Protein 2X9O (pdb70)

InterPro domains:
  IPR009249 Ferredoxin-dependent bilin reductase [PF05996] (8-230)
  IPR009249 Ferredoxin-dependent bilin reductase [PTHR34557] (19-231)
  IPR023658 15,16-dihydrobiliverdin:ferredoxin oxidoreductase [MF_00792] (1-235)

B-factor: mean 21.47, std 10.69, range [6.51, 78.2]

CATH classification: 3.40.1500.20

Organism: Synechococcus sp. (strain WH8020) (NCBI:txid32052)

Radius of gyration: 16.96 Å; Cα contacts (8 Å, |Δi|>4): 401; chains: 1; bounding box: 40×37×49 Å

Solvent-accessible surface area: 11019 Å² total

Structure (mmCIF, N/CA/C/O backbone):
data_2X9O
#
_entry.id   2X9O
#
_cell.length_a   42.420
_cell.length_b   39.350
_cell.length_c   71.270
_cell.angle_alpha   90.00
_cell.angle_beta   105.64
_cell.angle_gamma   90.00
#
_symmetry.space_group_name_H-M   'P 1 21 1'
#
loop_
_entity.id
_entity.type
_entity.pdbx_description
1 polymer '15,16-DIHYDROBILIVERDIN-FERREDOXIN OXIDOREDUCTASE'
2 non-polymer 'BILIVERDINE IX ALPHA'
3 water water
#
loop_
_atom_site.group_PDB
_atom_site.id
_atom_site.type_symbol
_atom_site.label_atom_id
_atom_site.label_alt_id
_atom_site.label_comp_id
_atom_site.label_asym_id
_atom_site.label_entity_id
_atom_site.label_seq_id
_atom_site.pdbx_PDB_ins_code
_atom_site.Cartn_x
_atom_site.Cartn_y
_atom_site.Cartn_z
_atom_site.occupancy
_atom_site.B_iso_or_equiv
_atom_site.auth_seq_id
_atom_site.auth_comp_id
_atom_site.auth_asym_id
_atom_site.auth_atom_id
_atom_site.pdbx_PDB_model_num
ATOM 1 N N . GLU A 1 7 ? 15.202 13.690 35.351 1.00 23.83 -1 GLU A N 1
ATOM 2 C CA . GLU A 1 7 ? 14.024 12.868 35.075 1.00 23.98 -1 GLU A CA 1
ATOM 3 C C . GLU A 1 7 ? 14.183 11.462 35.631 1.00 22.38 -1 GLU A C 1
ATOM 4 O O . GLU A 1 7 ? 13.314 10.953 36.339 1.00 20.44 -1 GLU A 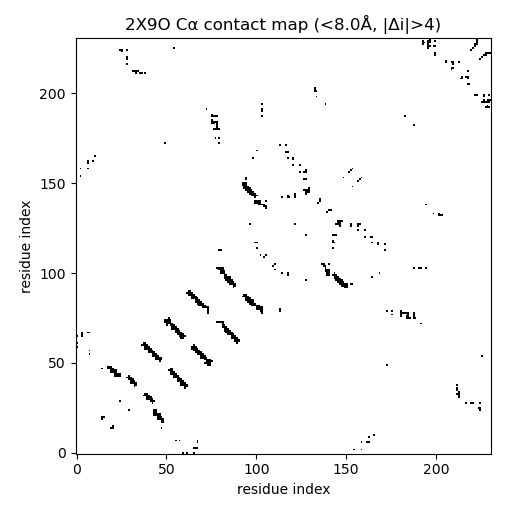O 1
ATOM 10 N N . PHE A 1 8 ? 15.294 10.826 35.288 1.00 20.73 0 PHE A N 1
ATOM 11 C CA . PHE A 1 8 ? 15.565 9.489 35.780 1.00 20.09 0 PHE A CA 1
ATOM 12 C C . PHE A 1 8 ? 16.009 9.559 37.225 1.00 20.63 0 PHE A C 1
ATOM 13 O O . PHE A 1 8 ? 15.667 8.696 38.030 1.00 23.26 0 PHE A O 1
ATOM 21 N N . ILE A 1 9 ? 16.769 10.600 37.542 1.00 19.95 1 ILE A N 1
ATOM 22 C CA . ILE A 1 9 ? 17.194 10.836 38.911 1.00 25.50 1 ILE A CA 1
ATOM 23 C C . ILE A 1 9 ? 15.976 11.009 39.820 1.00 24.63 1 ILE A C 1
ATOM 24 O O . ILE A 1 9 ? 15.876 10.370 40.873 1.00 20.58 1 ILE A O 1
ATOM 29 N N . PHE A 1 10 ? 15.041 11.853 39.391 1.00 30.79 2 PHE A N 1
ATOM 30 C CA . PHE A 1 10 ? 13.833 12.094 40.173 1.00 22.02 2 PHE A CA 1
ATOM 31 C C . PHE A 1 10 ? 12.973 10.842 40.314 1.00 27.31 2 PHE A C 1
ATOM 32 O O . PHE A 1 10 ? 12.400 10.596 41.376 1.00 19.08 2 PHE A O 1
ATOM 40 N N . ASP A 1 11 ? 12.893 10.030 39.260 1.00 17.88 3 ASP A N 1
ATOM 41 C CA . ASP A 1 11 ? 12.206 8.755 39.387 1.00 20.25 3 ASP A CA 1
ATOM 42 C C . ASP A 1 11 ? 12.852 7.871 40.457 1.00 17.55 3 ASP A C 1
ATOM 43 O O . ASP A 1 11 ? 12.164 7.188 41.192 1.00 17.20 3 ASP A O 1
ATOM 48 N N . SER A 1 12 ? 14.179 7.882 40.529 1.00 21.54 4 SER A N 1
ATOM 49 C CA . SER A 1 12 ? 14.872 6.995 41.453 1.00 22.69 4 SER A CA 1
ATOM 50 C C . SER A 1 12 ? 14.590 7.404 42.897 1.00 22.46 4 SER A C 1
ATOM 51 O O . SER A 1 12 ? 14.447 6.552 43.763 1.00 21.33 4 SER A O 1
ATOM 54 N N . PHE A 1 13 ? 14.486 8.707 43.131 1.00 20.28 5 PHE A N 1
ATOM 55 C CA . PHE A 1 13 ? 14.081 9.208 44.446 1.00 19.86 5 PHE A CA 1
ATOM 56 C C . PHE A 1 13 ? 12.681 8.742 44.816 1.00 22.28 5 PHE A C 1
ATOM 57 O O . PHE A 1 13 ? 12.465 8.244 45.908 1.00 16.55 5 PHE A O 1
ATOM 65 N N . LEU A 1 14 ? 11.729 8.908 43.904 1.00 17.85 6 LEU A N 1
ATOM 66 C CA . LEU A 1 14 ? 10.381 8.415 44.149 1.00 16.86 6 LEU A CA 1
ATOM 67 C C . LEU A 1 14 ? 10.382 6.919 44.460 1.00 13.12 6 LEU A C 1
ATOM 68 O O . LEU A 1 14 ? 9.740 6.451 45.393 1.00 15.12 6 LEU A O 1
ATOM 73 N N . ASN A 1 15 ? 11.088 6.129 43.660 1.00 19.35 7 ASN A N 1
ATOM 74 C CA . ASN A 1 15 ? 11.024 4.700 43.911 1.00 20.68 7 ASN A CA 1
ATOM 75 C C . ASN A 1 15 ? 11.746 4.237 45.166 1.00 11.52 7 ASN A C 1
ATOM 76 O O . ASN A 1 15 ? 11.337 3.260 45.797 1.00 17.38 7 ASN A O 1
ATOM 81 N N . GLU A 1 16 ? 12.816 4.922 45.514 1.00 16.73 8 GLU A N 1
ATOM 82 C CA . GLU A 1 16 ? 13.485 4.641 46.775 1.00 17.77 8 GLU A CA 1
ATOM 83 C C . GLU A 1 16 ? 12.549 4.946 47.943 1.00 15.48 8 GLU A C 1
ATOM 84 O O . GLU A 1 16 ? 12.374 4.119 48.832 1.00 15.86 8 GLU A O 1
ATOM 90 N N . LEU A 1 17 ? 11.933 6.122 47.918 1.00 21.64 9 LEU A N 1
ATOM 91 C CA . LEU A 1 17 ? 10.994 6.506 48.973 1.00 13.86 9 LEU A CA 1
ATOM 92 C C . LEU A 1 17 ? 9.833 5.534 49.038 1.00 14.49 9 LEU A C 1
ATOM 93 O O . LEU A 1 17 ? 9.491 5.039 50.089 1.00 14.73 9 LEU A O 1
ATOM 98 N N . HIS A 1 18 ? 9.222 5.234 47.894 1.00 14.35 10 HIS A N 1
ATOM 99 C CA . HIS A 1 18 ? 8.132 4.271 47.900 1.00 16.22 10 HIS A CA 1
ATOM 100 C C . HIS A 1 18 ? 8.548 2.856 48.329 1.00 13.67 10 HIS A C 1
ATOM 101 O O . HIS A 1 18 ? 7.799 2.176 49.030 1.00 17.94 10 HIS A O 1
ATOM 108 N N A SER A 1 19 ? 9.737 2.430 47.907 0.56 17.52 11 SER A N 1
ATOM 109 N N B SER A 1 19 ? 9.739 2.426 47.920 0.44 17.53 11 SER A N 1
ATOM 110 C CA A SER A 1 19 ? 10.258 1.132 48.326 0.56 18.3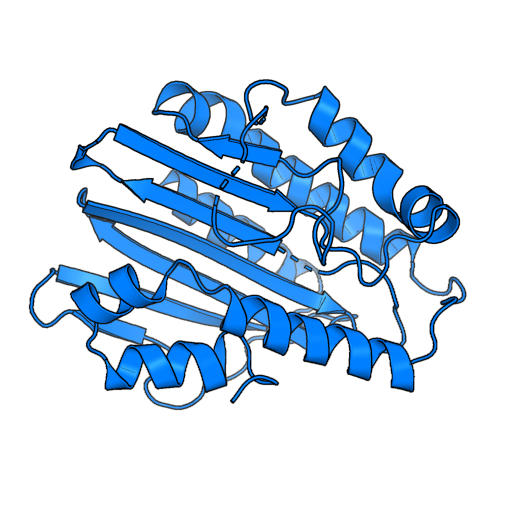9 11 SER A CA 1
ATOM 111 C CA B SER A 1 19 ? 10.229 1.111 48.331 0.44 18.41 11 SER A CA 1
ATOM 112 C C A SER A 1 19 ? 10.507 1.124 49.832 0.56 19.15 11 SER A C 1
ATOM 113 C C B SER A 1 19 ? 10.580 1.088 49.823 0.44 19.08 11 SER A C 1
ATOM 114 O O A SER A 1 19 ? 10.147 0.175 50.526 0.56 19.24 11 SER A O 1
ATOM 115 O O B SER A 1 19 ? 10.353 0.092 50.504 0.44 19.86 11 SER A O 1
ATOM 120 N N . ASP A 1 20 ? 11.104 2.197 50.335 1.00 20.12 12 ASP A N 1
ATOM 121 C CA . ASP A 1 20 ? 11.334 2.324 51.776 1.00 15.33 12 ASP A CA 1
ATOM 122 C C . ASP A 1 20 ? 10.027 2.278 52.541 1.00 19.10 12 ASP A C 1
ATOM 123 O O . ASP A 1 20 ? 9.907 1.592 53.559 1.00 18.50 12 ASP A O 1
ATOM 128 N N . ILE A 1 21 ? 9.051 3.052 52.078 1.00 15.78 13 ILE A N 1
ATOM 129 C CA . ILE A 1 21 ? 7.747 3.052 52.719 1.00 15.01 13 ILE A CA 1
ATOM 130 C C . ILE A 1 21 ? 7.156 1.646 52.730 1.00 14.35 13 ILE A C 1
ATOM 131 O O . ILE A 1 21 ? 6.594 1.207 53.721 1.00 16.41 13 ILE A O 1
ATOM 136 N N . THR A 1 22 ? 7.284 0.937 51.615 1.00 17.02 14 THR A N 1
ATOM 137 C CA . THR A 1 22 ? 6.708 -0.399 51.527 1.00 22.53 14 THR A CA 1
ATOM 138 C C . THR A 1 22 ? 7.398 -1.391 52.457 1.00 20.74 14 THR A C 1
ATOM 139 O O . THR A 1 22 ? 6.726 -2.152 53.171 1.00 19.68 14 THR A O 1
ATOM 143 N N . LYS A 1 23 ? 8.731 -1.370 52.445 1.00 21.10 15 LYS A N 1
ATOM 144 C CA . LYS A 1 23 ? 9.533 -2.196 53.351 1.00 21.46 15 LYS A CA 1
ATOM 145 C C . LYS A 1 23 ? 9.097 -1.978 54.797 1.00 23.65 15 LYS A C 1
ATOM 146 O O . LYS A 1 23 ? 9.144 -2.890 55.631 1.00 22.44 15 LYS A O 1
ATOM 152 N N . ARG A 1 24 ? 8.681 -0.752 55.108 1.00 17.92 16 ARG A N 1
ATOM 153 C CA . ARG A 1 24 ? 8.312 -0.414 56.477 1.00 20.60 16 ARG A CA 1
ATOM 154 C C . ARG A 1 24 ? 6.836 -0.654 56.812 1.00 15.76 16 ARG A C 1
ATOM 155 O O . ARG A 1 24 ? 6.380 -0.290 57.890 1.00 21.87 16 ARG A O 1
ATOM 163 N N . GLY A 1 25 ? 6.097 -1.272 55.896 1.00 21.11 17 GLY A N 1
ATOM 164 C CA . GLY A 1 25 ? 4.724 -1.648 56.180 1.00 21.18 17 GLY A CA 1
ATOM 165 C C . GLY A 1 25 ? 3.726 -0.579 55.781 1.00 18.47 17 GLY A C 1
ATOM 166 O O . GLY A 1 25 ? 2.576 -0.587 56.234 1.00 23.34 17 GLY A O 1
ATOM 167 N N . GLY A 1 26 ? 4.174 0.345 54.940 1.00 21.35 18 GLY A N 1
ATOM 168 C CA . GLY A 1 26 ? 3.303 1.386 54.422 1.00 19.07 18 GLY A CA 1
ATOM 169 C C . GLY A 1 26 ? 2.344 0.859 53.368 1.00 20.68 18 GLY A C 1
ATOM 170 O O . GLY A 1 26 ? 2.650 -0.098 52.651 1.00 22.73 18 GLY A O 1
ATOM 171 N N . SER A 1 27 ? 1.175 1.485 53.273 1.00 16.52 19 SER A N 1
ATOM 172 C CA . SER A 1 27 ? 0.182 1.097 52.274 1.00 17.23 19 SER A CA 1
ATOM 173 C C . SER A 1 27 ? -0.435 2.338 51.632 1.00 18.92 19 SER A C 1
ATOM 174 O O . SER A 1 27 ? -0.527 3.390 52.264 1.00 15.73 19 SER A O 1
ATOM 177 N N . PRO A 1 28 ? -0.853 2.224 50.371 1.00 17.91 20 PRO A N 1
ATOM 178 C CA . PRO A 1 28 ? -1.446 3.365 49.662 1.00 15.73 20 PRO A CA 1
ATOM 179 C C . PRO A 1 28 ? -2.789 3.826 50.219 1.00 20.24 20 PRO A C 1
ATOM 180 O O . PRO A 1 28 ? -3.582 3.029 50.739 1.00 22.33 20 PRO A O 1
ATOM 184 N N . LEU A 1 29 ? -3.040 5.128 50.106 1.00 17.20 21 LEU A N 1
ATOM 185 C CA . LEU A 1 29 ? -4.330 5.709 50.466 1.00 15.56 21 LEU A CA 1
ATOM 186 C C . LEU A 1 29 ? -4.880 6.501 49.294 1.00 17.45 21 LEU A C 1
ATOM 187 O O . LEU A 1 29 ? -4.117 7.118 48.558 1.00 18.92 21 LEU A O 1
ATOM 192 N N . PRO A 1 30 ? -6.212 6.522 49.145 1.00 21.36 22 PRO A N 1
ATOM 193 C CA . PRO A 1 30 ? -6.832 7.265 48.048 1.00 20.96 22 PRO A CA 1
ATOM 194 C C . PRO A 1 30 ? -6.719 8.782 48.221 1.00 18.12 22 PRO A C 1
ATOM 195 O O . PRO A 1 30 ? -6.767 9.301 49.335 1.00 25.34 22 PRO A O 1
ATOM 199 N N . LEU A 1 31 ? -6.578 9.482 47.101 1.00 21.95 23 LEU A N 1
ATOM 200 C CA . LEU A 1 31 ? -6.578 10.940 47.108 1.00 23.41 23 LEU A CA 1
ATOM 201 C C . LEU A 1 31 ? -7.970 11.462 46.779 1.00 24.66 23 LEU A C 1
ATOM 202 O O . LEU A 1 31 ? -8.779 10.737 46.210 1.00 30.41 23 LEU A O 1
ATOM 207 N N . PRO A 1 32 ? -8.250 12.727 47.126 1.00 18.40 24 PRO A N 1
ATOM 208 C CA . PRO A 1 32 ? -9.515 13.310 46.664 1.00 31.82 24 PRO A CA 1
ATOM 209 C C . PRO A 1 32 ? -9.614 13.178 45.149 1.00 30.46 24 PRO A C 1
ATOM 210 O O . PRO A 1 32 ? -8.606 13.358 44.461 1.00 24.36 24 PRO A O 1
ATOM 214 N N . GLU A 1 33 ? -10.799 12.870 44.627 1.00 28.90 25 GLU A N 1
ATOM 215 C CA . GLU A 1 33 ? -10.930 12.636 43.192 1.00 33.19 25 GLU A CA 1
ATOM 216 C C . GLU A 1 33 ? -10.508 13.864 42.378 1.00 22.41 25 GLU A C 1
ATOM 217 O O . GLU A 1 33 ? -10.877 14.996 42.701 1.00 34.32 25 GLU A O 1
ATOM 223 N N . GLY A 1 34 ? -9.717 13.630 41.339 1.00 25.85 26 GLY A N 1
ATOM 224 C CA . GLY A 1 34 ? -9.232 14.704 40.494 1.00 27.17 26 GLY A CA 1
ATOM 225 C C . GLY A 1 34 ? -7.861 15.239 40.868 1.00 23.80 26 GLY A C 1
ATOM 226 O O . GLY A 1 34 ? -7.218 15.900 40.060 1.00 25.43 26 GLY A O 1
ATOM 227 N N . LEU A 1 35 ? -7.408 14.940 42.083 1.00 20.99 27 LEU A N 1
ATOM 228 C CA . LEU A 1 35 ? -6.129 15.454 42.570 1.00 17.32 27 LEU A CA 1
ATOM 229 C C . LEU A 1 35 ? -4.960 14.477 42.426 1.00 19.51 27 LEU A C 1
ATOM 230 O O . LEU A 1 35 ? -3.796 14.866 42.571 1.00 18.24 27 LEU A O 1
ATOM 235 N N A GLU A 1 36 ? -5.276 13.218 42.147 0.47 16.99 28 GLU A N 1
ATOM 236 N N B GLU A 1 36 ? -5.260 13.215 42.137 0.53 16.98 28 GLU A N 1
ATOM 237 C CA A GLU A 1 36 ? -4.267 12.172 42.022 0.47 16.55 28 GLU A CA 1
ATOM 238 C CA B GLU A 1 36 ? -4.214 12.198 42.044 0.53 16.53 28 GLU A CA 1
ATOM 239 C C A GLU A 1 36 ? -3.387 12.398 40.805 0.47 18.10 28 GLU A C 1
ATOM 240 C C B GLU A 1 36 ? -3.379 12.359 4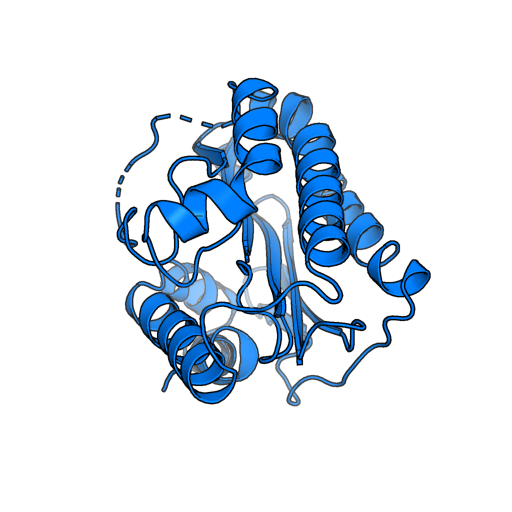0.783 0.53 18.12 28 GLU A C 1
ATOM 241 O O A GLU A 1 36 ? -2.190 12.131 40.831 0.47 17.79 28 GLU A O 1
ATOM 242 O O B GLU A 1 36 ? -2.205 12.001 40.756 0.53 17.87 28 GLU A O 1
ATOM 253 N N . GLU A 1 37 ? -3.995 12.890 39.731 1.00 18.57 29 GLU A N 1
ATOM 254 C CA . GLU A 1 37 ? -3.279 13.130 38.490 1.00 18.17 29 GLU A CA 1
ATOM 255 C C . GLU A 1 37 ? -3.967 14.259 37.754 1.00 22.37 29 GLU A C 1
ATOM 256 O O . GLU A 1 37 ? -5.196 14.316 37.706 1.00 24.24 29 GLU A O 1
ATOM 262 N N . CYS A 1 38 ? -3.175 15.182 37.226 1.00 19.51 30 CYS A N 1
ATOM 263 C CA . CYS A 1 38 ? -3.700 16.219 36.350 1.00 21.71 30 CYS A CA 1
ATOM 264 C C . CYS A 1 38 ? -2.776 16.365 35.142 1.00 21.25 30 CYS A C 1
ATOM 265 O O . CYS A 1 38 ? -1.552 16.346 35.269 1.00 17.82 30 CYS A O 1
ATOM 268 N N . ARG A 1 39 ? -3.369 16.476 33.959 1.00 28.89 31 ARG A N 1
ATOM 269 C CA . ARG A 1 39 ? -2.590 16.613 32.734 1.00 26.94 31 ARG A CA 1
ATOM 270 C C . ARG A 1 39 ? -2.875 17.962 32.104 1.00 28.94 31 ARG A C 1
ATOM 271 O O . ARG A 1 39 ? -4.033 18.343 31.946 1.00 34.58 31 ARG A O 1
ATOM 279 N N . SER A 1 40 ? -1.813 18.685 31.770 1.00 29.64 32 SER A N 1
ATOM 280 C CA . SER A 1 40 ? -1.936 20.033 31.233 1.00 29.61 32 SER A CA 1
ATOM 281 C C . SER A 1 40 ? -2.479 20.008 29.816 1.00 40.67 32 SER A C 1
ATOM 282 O O . SER A 1 40 ? -1.929 19.339 28.943 1.00 49.94 32 SER A O 1
ATOM 285 N N . SER A 1 41 ? -3.557 20.753 29.599 1.00 52.23 33 SER A N 1
ATOM 286 C CA . SER A 1 41 ? -4.194 20.834 28.292 1.00 61.25 33 SER A CA 1
ATOM 287 C C . SER A 1 41 ? -3.320 21.608 27.312 1.00 64.47 33 SER A C 1
ATOM 288 O O . SER A 1 41 ? -3.662 21.745 26.138 1.00 71.72 33 SER A O 1
ATOM 291 N N . LYS A 1 42 ? -2.188 22.106 27.799 1.00 58.54 34 LYS A N 1
ATOM 292 C CA . LYS A 1 42 ? -1.344 22.993 27.009 1.00 57.47 34 LYS A CA 1
ATOM 293 C C . LYS A 1 42 ? 0.129 22.596 27.054 1.00 62.30 34 LYS A C 1
ATOM 294 O O . LYS A 1 42 ? 0.814 22.595 26.032 1.00 67.22 34 LYS A O 1
ATOM 300 N N . SER A 1 43 ? 0.606 22.249 28.244 1.00 61.36 35 SER A N 1
ATOM 301 C CA . SER A 1 43 ? 2.037 22.116 28.494 1.00 54.70 35 SER A CA 1
ATOM 302 C C . SER A 1 43 ? 2.627 20.745 28.171 1.00 53.97 35 SER A C 1
ATOM 303 O O . SER A 1 43 ? 3.847 20.600 28.101 1.00 67.20 35 SER A O 1
ATOM 306 N N . SER A 1 44 ? 1.776 19.743 27.975 1.00 48.46 36 SER A N 1
ATOM 307 C CA . SER A 1 44 ? 2.256 18.366 27.927 1.00 51.14 36 SER A CA 1
ATOM 308 C C . SER A 1 44 ? 2.933 18.077 29.264 1.00 54.81 36 SER A C 1
ATOM 309 O O . SER A 1 44 ? 3.994 17.453 29.332 1.00 54.94 36 SER A O 1
ATOM 312 N N . SER A 1 45 ? 2.301 18.562 30.326 1.00 34.83 37 SER A N 1
ATOM 313 C CA . SER A 1 45 ? 2.810 18.435 31.684 1.00 30.09 37 SER A CA 1
ATOM 314 C C . SER A 1 45 ? 1.902 17.484 32.460 1.00 27.32 37 SER A C 1
ATOM 315 O O . SER A 1 45 ? 0.681 17.517 32.310 1.00 26.88 37 SER A O 1
ATOM 318 N N . VAL A 1 46 ? 2.489 16.618 33.276 1.00 21.98 38 VAL A N 1
ATOM 319 C CA . VAL A 1 46 ? 1.684 15.676 34.031 1.00 16.76 38 VAL A CA 1
ATOM 320 C C . VAL A 1 46 ? 2.122 15.691 35.472 1.00 16.97 38 VAL A C 1
ATOM 321 O O . VAL A 1 46 ? 3.305 15.514 35.750 1.00 19.60 38 VAL A O 1
ATOM 325 N N . ILE A 1 47 ? 1.165 15.882 36.372 1.00 15.81 39 ILE A N 1
ATOM 326 C CA . ILE A 1 47 ? 1.471 15.854 37.795 1.00 16.46 39 ILE A CA 1
ATOM 327 C C . ILE A 1 47 ? 0.747 14.685 38.447 1.00 16.87 39 ILE A C 1
ATOM 328 O O . ILE A 1 47 ? -0.453 14.494 38.259 1.00 18.96 39 ILE A O 1
ATOM 333 N N . GLN A 1 48 ? 1.494 13.885 39.201 1.00 13.50 40 GLN A N 1
ATOM 334 C CA . GLN A 1 48 ? 0.946 12.715 39.853 1.00 12.08 40 GLN A CA 1
ATOM 335 C C . GLN A 1 48 ? 1.237 12.810 41.331 1.00 13.37 40 GLN A C 1
ATOM 336 O O . GLN A 1 48 ? 2.308 13.262 41.718 1.00 12.84 40 GLN A O 1
ATOM 342 N N . SER A 1 49 ? 0.286 12.392 42.148 1.00 12.26 41 SER A N 1
ATOM 343 C CA . SER A 1 49 ? 0.479 12.424 43.588 1.00 11.11 41 SER A CA 1
ATOM 344 C C . SER A 1 49 ? 0.036 11.145 44.270 1.00 11.73 41 SER A C 1
ATOM 345 O O . SER A 1 49 ? -0.795 10.389 43.759 1.00 12.48 41 SER A O 1
ATOM 348 N N . TRP A 1 50 ? 0.591 10.935 45.458 1.00 10.75 42 TRP A N 1
ATOM 349 C CA . TRP A 1 50 ? 0.341 9.744 46.259 1.00 11.05 42 TRP A CA 1
ATOM 350 C C . TRP A 1 50 ? 0.123 10.123 47.723 1.00 10.92 42 TRP A C 1
ATOM 351 O O . TRP A 1 50 ? 0.706 11.097 48.223 1.00 10.59 42 TRP A O 1
ATOM 362 N N . LEU A 1 51 ? -0.688 9.329 48.414 1.00 10.85 43 LEU A N 1
ATOM 363 C CA . LEU A 1 51 ? -0.757 9.357 49.872 1.00 11.64 43 LEU A CA 1
ATOM 364 C C . LEU A 1 51 ? -0.441 7.971 50.429 1.00 12.00 43 LEU A C 1
ATOM 365 O O . LEU A 1 51 ? -0.847 6.948 49.865 1.00 13.27 43 LEU A O 1
ATOM 370 N N . TRP A 1 52 ? 0.260 7.940 51.550 1.00 11.79 44 TRP A N 1
ATOM 371 C CA . TRP A 1 52 ? 0.629 6.674 52.178 1.00 12.50 44 TRP A CA 1
ATOM 372 C C . TRP A 1 52 ? 0.231 6.637 53.637 1.00 12.01 44 TRP A C 1
ATOM 373 O O . TRP A 1 52 ? 0.318 7.645 54.341 1.00 11.69 44 TRP A O 1
ATOM 384 N N . ASP A 1 53 ? -0.201 5.462 54.089 1.00 12.50 45 ASP A N 1
ATOM 385 C CA . ASP A 1 53 ? -0.291 5.162 55.508 1.00 14.41 45 ASP A CA 1
ATOM 386 C C . ASP A 1 53 ? 1.004 4.480 55.934 1.00 15.20 45 ASP A C 1
ATOM 387 O O . ASP A 1 53 ? 1.203 3.294 55.687 1.00 15.95 45 ASP A O 1
ATOM 392 N N . VAL A 1 54 ? 1.900 5.258 56.534 1.00 12.71 46 VAL A N 1
ATOM 393 C CA . VAL A 1 54 ? 3.217 4.793 56.950 1.00 13.25 46 VAL A CA 1
ATOM 394 C C . VAL A 1 54 ? 3.195 4.637 58.466 1.00 13.47 46 VAL A C 1
ATOM 395 O O . VAL A 1 54 ? 2.767 5.548 59.157 1.00 13.40 46 VAL A O 1
ATOM 399 N N . PRO A 1 55 ? 3.652 3.489 59.000 1.00 13.37 47 PRO A N 1
ATOM 400 C CA . PRO A 1 55 ? 3.562 3.379 60.459 1.00 14.20 47 PRO A CA 1
ATOM 401 C C . PRO A 1 55 ? 4.351 4.487 61.152 1.00 10.49 47 PRO A C 1
ATOM 402 O O . PRO A 1 55 ? 5.495 4.758 60.790 1.00 13.71 47 PRO A O 1
ATOM 406 N N . GLY A 1 56 ? 3.703 5.158 62.108 1.00 10.62 48 GLY A N 1
ATOM 4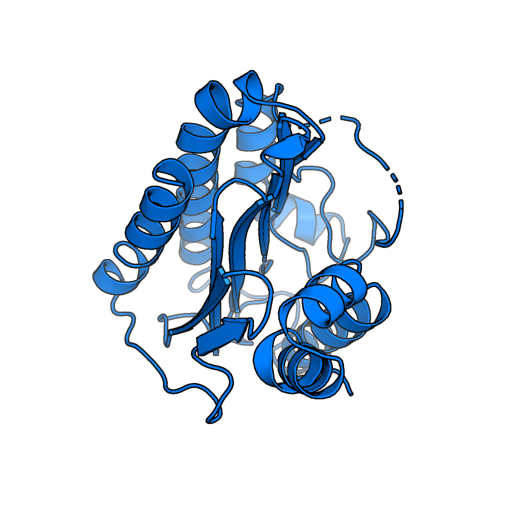07 C CA . GLY A 1 56 ? 4.329 6.232 62.865 1.00 12.00 48 GLY A CA 1
ATOM 408 C C . GLY A 1 56 ? 4.027 7.611 62.314 1.00 12.24 48 GLY A C 1
ATOM 409 O O . GLY A 1 56 ? 4.384 8.625 62.921 1.00 10.24 48 GLY A O 1
ATOM 410 N N . PHE A 1 57 ? 3.346 7.637 61.176 1.00 10.61 49 PHE A N 1
ATOM 411 C CA . PHE A 1 57 ? 3.027 8.886 60.489 1.00 9.91 49 PHE A CA 1
ATOM 412 C C . PHE A 1 57 ? 1.532 9.004 60.229 1.00 9.39 49 PHE A C 1
ATOM 413 O O . PHE A 1 57 ? 0.903 8.061 59.752 1.00 13.44 49 PHE A O 1
ATOM 421 N N . ARG A 1 58 ? 0.944 10.164 60.523 1.00 9.97 50 ARG A N 1
ATOM 422 C CA . ARG A 1 58 ? -0.487 10.307 60.269 1.00 9.68 50 ARG A CA 1
ATOM 423 C C . ARG A 1 58 ? -0.807 10.728 58.836 1.00 10.50 50 ARG A C 1
ATOM 424 O O . ARG A 1 58 ? -1.945 10.594 58.390 1.00 15.79 50 ARG A O 1
ATOM 432 N N . ARG A 1 59 ? 0.205 11.212 58.117 1.00 11.51 51 ARG A N 1
ATOM 433 C CA . ARG A 1 59 ? 0.024 11.613 56.726 1.00 11.41 51 ARG A CA 1
ATOM 434 C C . ARG A 1 59 ? 1.373 11.623 56.031 1.00 9.48 51 ARG A C 1
ATOM 435 O O . ARG A 1 59 ? 2.358 12.008 56.635 1.00 9.52 51 ARG A O 1
ATOM 443 N N . TRP A 1 60 ? 1.423 11.165 54.779 1.00 9.13 52 TRP A N 1
ATOM 444 C CA . TRP A 1 60 ? 2.667 11.206 54.025 1.00 9.95 52 TRP A CA 1
ATOM 445 C C . TRP A 1 60 ? 2.311 11.361 52.563 1.00 11.84 52 TRP A C 1
ATOM 446 O O . TRP A 1 60 ? 1.672 10.486 51.975 1.00 11.58 52 TRP A O 1
ATOM 457 N N . ARG A 1 61 ? 2.681 12.501 51.991 1.00 8.96 53 ARG A N 1
ATOM 458 C CA . ARG A 1 61 ? 2.327 12.776 50.601 1.00 9.62 53 ARG A CA 1
ATOM 459 C C . ARG A 1 61 ? 3.570 12.849 49.723 1.00 9.89 53 ARG A C 1
ATOM 460 O O . ARG A 1 61 ? 4.650 13.223 50.183 1.00 9.49 53 ARG A O 1
ATOM 468 N N . VAL A 1 62 ? 3.381 12.502 48.452 1.00 8.61 54 VAL A N 1
ATOM 469 C CA . VAL A 1 62 ? 4.445 12.498 47.460 1.00 8.33 54 VAL A CA 1
ATOM 470 C C . VAL A 1 62 ? 3.858 13.042 46.162 1.00 10.29 54 VAL A C 1
ATOM 471 O O . VAL A 1 62 ? 2.716 12.741 45.814 1.00 11.05 54 VAL A O 1
ATOM 475 N N . THR A 1 63 ? 4.640 13.845 45.458 1.00 8.35 55 THR A N 1
ATOM 476 C CA . THR A 1 63 ? 4.203 14.427 44.195 1.00 9.27 55 THR A CA 1
ATOM 477 C C . THR A 1 63 ? 5.345 14.407 43.195 1.00 12.09 55 THR A C 1
ATOM 478 O O . THR A 1 63 ? 6.497 14.681 43.531 1.00 12.59 55 THR A O 1
ATOM 482 N N . ARG A 1 64 ? 5.013 14.052 41.960 1.00 12.09 56 ARG A N 1
ATOM 483 C CA . ARG A 1 64 ? 5.997 13.961 40.885 1.00 15.82 56 ARG A CA 1
ATOM 484 C C . ARG A 1 64 ? 5.401 14.688 39.694 1.00 13.92 56 ARG A C 1
ATOM 485 O O . ARG A 1 64 ? 4.321 14.327 39.215 1.00 14.13 56 ARG A O 1
ATOM 493 N N . LEU A 1 65 ? 6.080 15.729 39.235 1.00 15.01 57 LEU A N 1
ATOM 494 C CA . LEU A 1 65 ? 5.630 16.456 38.054 1.00 15.33 57 LEU A CA 1
ATOM 495 C C . LEU A 1 65 ? 6.617 16.225 36.914 1.00 16.03 57 LEU A C 1
ATOM 496 O O . LEU A 1 65 ? 7.825 16.417 37.063 1.00 14.97 57 LEU A O 1
ATOM 501 N N . ASP A 1 66 ? 6.077 15.766 35.787 1.00 20.22 58 ASP A N 1
ATOM 502 C CA . ASP A 1 66 ? 6.854 15.475 34.590 1.00 18.60 58 ASP A CA 1
ATOM 503 C C . ASP A 1 66 ? 6.374 16.418 33.492 1.00 23.13 58 ASP A C 1
ATOM 504 O O . ASP A 1 66 ? 5.285 16.233 32.948 1.00 18.97 58 ASP A O 1
ATOM 509 N N . ALA A 1 67 ? 7.172 17.435 33.187 1.00 19.72 59 ALA A N 1
ATOM 510 C CA . ALA A 1 67 ? 6.836 18.377 32.121 1.00 25.46 59 ALA A CA 1
ATOM 511 C C . ALA A 1 67 ? 8.006 18.474 31.166 1.00 24.31 59 ALA A C 1
ATOM 512 O O . ALA A 1 67 ? 8.361 19.563 30.702 1.00 37.23 59 ALA A O 1
ATOM 514 N N . GLY A 1 68 ? 8.614 17.328 30.889 1.00 26.63 60 GLY A N 1
ATOM 515 C CA . GLY A 1 68 ? 9.750 17.261 29.992 1.00 26.77 60 GLY A CA 1
ATOM 516 C C . GLY A 1 68 ? 10.933 18.129 30.379 1.00 29.98 60 GLY A C 1
ATOM 517 O O . GLY A 1 68 ? 11.337 18.178 31.537 1.00 23.42 60 GLY A O 1
ATOM 518 N N . ASP A 1 69 ? 11.505 18.807 29.387 1.00 26.23 61 ASP A N 1
ATOM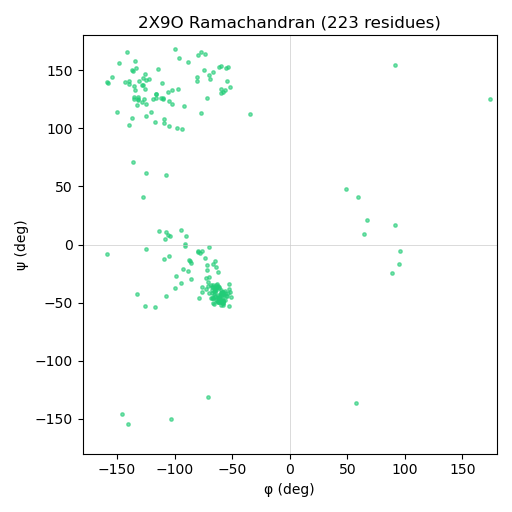 519 C CA . ASP A 1 69 ? 12.673 19.653 29.587 1.00 28.47 61 ASP A CA 1
ATOM 520 C C . ASP A 1 69 ? 12.292 20.997 30.171 1.00 20.44 61 ASP A C 1
ATOM 521 O O . ASP A 1 69 ? 13.161 21.818 30.468 1.00 34.82 61 ASP A O 1
ATOM 526 N N . SER A 1 70 ? 10.996 21.243 30.298 1.00 19.53 62 SER A N 1
ATOM 527 C CA . SER A 1 70 ? 10.519 22.479 30.911 1.00 25.75 62 SER A CA 1
ATOM 528 C C . SER A 1 70 ? 10.626 22.383 32.425 1.00 29.58 62 SER A C 1
ATOM 529 O O . SER A 1 70 ? 11.093 23.309 33.089 1.00 23.27 62 SER A O 1
ATOM 532 N N . LEU A 1 71 ? 10.183 21.258 32.968 1.00 22.13 63 LEU A N 1
ATOM 533 C CA . LEU A 1 71 ? 10.170 21.085 34.412 1.00 23.51 63 LEU A CA 1
ATOM 534 C C . LEU A 1 71 ? 10.152 19.629 34.867 1.00 21.48 63 LEU A C 1
ATOM 535 O O . LEU A 1 71 ? 9.460 18.786 34.300 1.00 19.54 63 LEU A O 1
ATOM 540 N N . GLN A 1 72 ? 10.929 19.337 35.902 1.00 17.89 64 GLN A N 1
ATOM 541 C CA . GLN A 1 72 ? 10.757 18.102 36.661 1.00 16.34 64 GLN A CA 1
ATOM 542 C C . GLN A 1 72 ? 10.647 18.487 38.125 1.00 12.98 64 GLN A C 1
ATOM 543 O O . GLN A 1 72 ? 11.362 19.360 38.591 1.00 14.26 64 GLN A O 1
ATOM 549 N N . VAL A 1 73 ? 9.711 17.852 38.823 1.00 14.11 65 VAL A N 1
ATOM 550 C CA . VAL A 1 73 ? 9.515 18.092 40.252 1.00 15.21 65 VAL A CA 1
ATOM 551 C C . VAL A 1 73 ? 9.438 16.781 41.003 1.00 12.37 65 VAL A C 1
ATOM 552 O O . VAL A 1 73 ? 8.848 15.802 40.535 1.00 14.65 65 VAL A O 1
ATOM 556 N N . PHE A 1 74 ? 10.052 16.758 42.182 1.00 13.35 66 PHE A N 1
ATOM 557 C CA . PHE A 1 74 ? 9.796 15.698 43.133 1.00 13.95 66 PHE A CA 1
ATOM 558 C C . PHE A 1 74 ? 9.617 16.374 44.480 1.00 11.96 66 PHE A C 1
ATOM 559 O O . PHE A 1 74 ? 10.447 17.172 44.904 1.00 13.89 66 PHE A O 1
ATOM 567 N N . ASN A 1 75 ? 8.510 16.070 45.143 1.00 12.13 67 ASN A N 1
ATOM 568 C CA . ASN A 1 75 ? 8.175 16.762 46.378 1.00 14.00 67 ASN A CA 1
ATOM 569 C C . ASN A 1 75 ? 7.540 15.780 47.339 1.00 11.47 67 ASN A C 1
ATOM 570 O O . ASN A 1 75 ? 6.771 14.917 46.929 1.00 11.95 67 ASN A O 1
ATOM 575 N N . SER A 1 76 ? 7.883 15.879 48.625 1.00 10.75 68 SER A N 1
ATOM 576 C CA . SER A 1 76 ? 7.263 15.004 49.613 1.00 9.65 68 SER A CA 1
ATOM 577 C C . SER A 1 76 ? 7.276 15.652 50.980 1.00 10.85 68 SER A C 1
ATOM 578 O O . SER A 1 76 ? 8.222 16.367 51.323 1.00 11.45 68 SER A O 1
ATOM 581 N N . VAL A 1 77 ? 6.208 15.411 51.740 1.00 9.86 69 VAL A N 1
ATOM 582 C CA . VAL A 1 77 ? 6.146 15.844 53.134 1.00 10.11 69 VAL A CA 1
ATOM 583 C C . VAL A 1 77 ? 5.617 14.702 53.987 1.00 8.84 69 VAL A C 1
ATOM 584 O O . VAL A 1 77 ? 4.617 14.078 53.649 1.00 9.47 69 VAL A O 1
ATOM 588 N N . ALA A 1 78 ? 6.300 14.457 55.098 1.00 9.31 70 ALA A N 1
ATOM 589 C CA . ALA A 1 78 ? 5.903 13.446 56.095 1.00 8.74 70 ALA A CA 1
ATOM 590 C C . ALA A 1 78 ? 5.441 14.138 57.364 1.00 8.11 70 ALA A C 1
ATOM 591 O O . ALA A 1 78 ? 6.168 14.957 57.927 1.00 9.68 70 ALA A O 1
ATOM 593 N N . TYR A 1 79 ? 4.231 13.788 57.803 1.00 6.51 71 TYR A N 1
ATOM 594 C CA . TYR A 1 79 ? 3.646 14.293 59.055 1.00 7.24 71 TYR A CA 1
ATOM 595 C C . TYR A 1 79 ? 3.605 13.175 60.088 1.00 8.57 71 TYR A C 1
ATOM 596 O O . TYR A 1 79 ? 2.780 12.261 59.967 1.00 10.18 71 TYR A O 1
ATOM 605 N N . PRO A 1 80 ? 4.472 13.255 61.111 1.00 7.35 72 PRO A N 1
ATOM 606 C CA . PRO A 1 80 ? 4.452 12.218 62.158 1.00 8.84 72 PRO A CA 1
ATOM 607 C C . PRO A 1 80 ? 3.123 12.160 62.892 1.00 10.69 72 PRO A C 1
ATOM 608 O O . PRO A 1 80 ? 2.381 13.143 62.993 1.00 9.82 72 PRO A O 1
ATOM 612 N N . ASP A 1 81 ? 2.803 10.983 63.416 1.00 8.32 73 ASP A N 1
ATOM 613 C CA . ASP A 1 81 ? 1.643 10.863 64.284 1.00 8.15 73 ASP A CA 1
ATOM 614 C C . ASP A 1 81 ? 1.805 11.868 65.428 1.00 9.08 73 ASP A C 1
ATOM 615 O O . ASP A 1 81 ? 2.925 12.202 65.821 1.00 10.16 73 ASP A O 1
ATOM 620 N N . TYR A 1 82 ? 0.678 12.323 65.968 1.00 8.88 74 TYR A N 1
ATOM 621 C CA . TYR A 1 82 ? 0.709 13.426 66.934 1.00 9.13 74 TYR A CA 1
ATOM 622 C C . TYR A 1 82 ? 1.450 13.093 68.221 1.00 10.17 74 TYR A C 1
ATOM 623 O O . TYR A 1 82 ? 1.838 13.993 68.965 1.00 9.60 74 TYR A O 1
ATOM 632 N N . ASN A 1 83 ? 1.632 11.801 68.509 1.00 11.29 75 ASN A N 1
ATOM 633 C CA . ASN A 1 83 ? 2.388 11.410 69.689 1.00 11.01 75 ASN A CA 1
ATOM 634 C C . ASN A 1 83 ? 3.895 11.556 69.524 1.00 10.28 75 ASN A C 1
ATOM 635 O O . ASN A 1 83 ? 4.650 11.354 70.467 1.00 10.75 75 ASN A O 1
ATOM 640 N N . TYR A 1 84 ? 4.308 11.906 68.306 1.00 9.81 76 TYR A N 1
ATOM 641 C CA . TYR A 1 84 ? 5.693 12.239 68.034 1.00 10.72 76 TYR A CA 1
ATOM 642 C C . TYR A 1 84 ? 5.746 13.725 67.752 1.00 9.05 76 TYR A C 1
ATOM 643 O O . TYR A 1 84 ? 5.028 14.189 66.873 1.00 13.09 76 TYR A O 1
ATOM 652 N N . ASP A 1 85 ? 6.581 14.470 68.481 1.00 9.67 77 ASP A N 1
ATOM 653 C CA . ASP A 1 85 ? 6.731 15.898 68.173 1.00 7.07 77 ASP A CA 1
ATOM 654 C C . ASP A 1 85 ? 7.906 16.191 67.254 1.00 12.93 77 ASP A C 1
ATOM 655 O O . ASP A 1 85 ? 8.258 17.351 67.065 1.00 12.36 77 ASP A O 1
ATOM 660 N N . HIS A 1 86 ? 8.488 15.156 66.648 1.00 10.50 78 HIS A N 1
ATOM 661 C CA . HIS A 1 86 ? 9.712 15.333 65.883 1.00 12.13 78 HIS A CA 1
ATOM 662 C C . HIS A 1 86 ? 9.441 16.034 64.565 1.00 9.81 78 HIS A C 1
ATOM 663 O O . HIS A 1 86 ? 8.306 16.139 64.135 1.00 11.32 78 HIS A O 1
ATOM 670 N N . PRO A 1 87 ? 10.507 16.539 63.930 1.00 8.79 79 PRO A N 1
ATOM 671 C CA . PRO A 1 87 ? 10.269 17.326 62.716 1.00 8.75 79 PRO A CA 1
ATOM 672 C C . PRO A 1 87 ? 9.558 16.565 61.603 1.00 10.71 79 PRO A C 1
ATOM 673 O O . PRO A 1 87 ? 9.630 15.345 61.505 1.00 10.91 79 PRO A O 1
ATOM 677 N N . LEU A 1 88 ? 8.870 17.325 60.767 1.00 9.55 80 LEU A N 1
ATOM 678 C CA . LEU A 1 88 ? 8.359 16.811 59.511 1.00 8.36 80 LEU A CA 1
ATOM 679 C C . LEU A 1 88 ? 9.527 16.591 58.557 1.00 9.34 80 LEU A C 1
ATOM 680 O O . LEU A 1 88 ? 10.595 17.195 58.702 1.00 11.49 80 LEU A O 1
ATOM 693 N N . GLY A 1 90 ? 10.585 17.417 54.817 1.00 9.64 82 GLY A N 1
ATOM 694 C CA . GLY A 1 90 ? 10.182 18.250 53.688 1.00 9.52 82 GLY A CA 1
ATOM 695 C C . GLY A 1 90 ? 11.194 18.140 52.572 1.00 9.51 82 GLY A C 1
ATOM 696 O O . GLY A 1 90 ? 12.388 18.365 52.778 1.00 10.95 82 GLY A O 1
ATOM 697 N N . VAL A 1 91 ? 10.713 17.787 51.384 1.00 10.50 83 VAL A N 1
ATOM 698 C CA . VAL A 1 91 ? 11.570 17.653 50.203 1.00 10.53 83 VAL A CA 1
ATOM 699 C C . VAL A 1 91 ? 10.899 18.407 49.062 1.00 11.55 83 VAL A C 1
ATOM 700 O O . VAL A 1 91 ? 9.751 18.138 48.745 1.00 12.32 83 VAL A O 1
ATOM 704 N N . ASP A 1 92 ? 11.616 19.349 48.446 1.00 11.07 84 ASP A N 1
ATOM 705 C CA . ASP A 1 92 ? 11.076 20.105 47.317 1.00 9.88 84 ASP A CA 1
ATOM 706 C C . ASP A 1 92 ? 12.209 20.249 46.304 1.00 9.81 84 ASP A C 1
ATOM 707 O O . ASP A 1 92 ? 13.130 21.040 46.514 1.00 12.16 84 ASP A O 1
ATOM 712 N N . LEU A 1 93 ? 12.150 19.448 45.245 1.00 10.04 85 LEU A N 1
ATOM 713 C CA . LEU A 1 93 ? 13.206 19.409 44.240 1.00 9.31 85 LEU A CA 1
ATOM 714 C C . LEU A 1 93 ? 12.641 19.823 42.894 1.00 10.99 85 LEU A C 1
ATOM 715 O O . LEU A 1 93 ? 11.665 19.229 42.424 1.00 12.00 85 LEU A O 1
ATOM 720 N N . LEU A 1 94 ? 13.267 20.822 42.281 1.00 10.28 86 LEU A N 1
ATOM 721 C CA . LEU A 1 94 ? 12.827 21.291 40.962 1.00 9.16 86 LEU A CA 1
ATOM 722 C C . LEU A 1 94 ? 13.987 21.340 39.987 1.00 12.32 86 LEU A C 1
ATOM 723 O O . LEU A 1 94 ? 15.068 21.796 40.337 1.00 12.51 86 LEU A O 1
ATOM 728 N N . TRP A 1 95 ? 13.742 20.883 38.762 1.00 12.34 87 TRP A N 1
ATOM 729 C CA . TRP A 1 95 ? 14.721 21.040 37.695 1.00 14.61 87 TRP A CA 1
ATOM 730 C C . TRP A 1 95 ? 14.054 21.749 36.510 1.00 14.47 87 TRP A C 1
ATOM 731 O O . TRP A 1 95 ? 13.048 21.272 35.980 1.00 14.05 87 TRP A O 1
ATOM 742 N N . PHE A 1 96 ? 14.604 22.902 36.135 1.00 19.22 88 PHE A N 1
ATOM 743 C CA . PHE A 1 96 ? 14.103 23.681 34.994 1.00 17.45 88 PHE A CA 1
ATOM 744 C C . PHE A 1 96 ? 15.056 23.503 33.824 1.00 18.81 88 PHE A C 1
ATOM 745 O O . PHE A 1 96 ? 16.126 24.122 33.786 1.00 19.28 88 PHE A O 1
ATOM 753 N N . GLY A 1 97 ? 14.673 22.664 32.866 1.00 20.86 89 GLY A N 1
ATOM 754 C CA . GLY A 1 97 ? 15.579 22.290 31.794 1.00 24.62 89 GLY A CA 1
ATOM 755 C C . GLY A 1 97 ? 16.032 23.443 30.913 1.00 21.97 89 GLY A C 1
ATOM 756 O O . GLY A 1 97 ? 17.173 23.459 30.455 1.00 24.18 89 GLY A O 1
ATOM 757 N N . ALA A 1 98 ? 15.148 24.406 30.669 1.00 20.66 90 ALA A N 1
ATOM 758 C CA . ALA A 1 98 ? 15.475 25.508 29.762 1.00 26.16 90 ALA A CA 1
ATOM 759 C C . ALA A 1 98 ? 16.638 26.326 30.296 1.00 24.75 90 ALA A C 1
ATOM 760 O O . ALA A 1 98 ? 17.442 26.846 29.537 1.00 22.63 90 ALA A O 1
ATOM 762 N N . ARG A 1 99 ? 16.712 26.444 31.616 1.00 24.51 91 ARG A N 1
ATOM 763 C CA . ARG A 1 99 ? 17.719 27.278 32.251 1.00 20.24 91 ARG A CA 1
ATOM 764 C C . ARG A 1 99 ? 18.797 26.441 32.953 1.00 23.38 91 ARG A C 1
ATOM 765 O O . ARG A 1 99 ? 19.698 26.992 33.597 1.00 22.05 91 ARG A O 1
ATOM 773 N N . GLN A 1 100 ? 18.709 25.120 32.798 1.00 19.85 92 GLN A N 1
ATOM 774 C CA . GLN A 1 100 ? 19.626 24.180 33.432 1.00 15.34 92 GLN A CA 1
ATOM 775 C C . GLN A 1 100 ? 19.741 24.543 34.898 1.00 20.82 92 GLN A C 1
ATOM 776 O O . GLN A 1 100 ? 20.843 24.646 35.442 1.00 17.73 92 GLN A O 1
ATOM 782 N N . LYS A 1 101 ? 18.592 24.753 35.528 1.00 18.50 93 LYS A N 1
ATOM 783 C CA . LYS A 1 101 ? 18.561 25.312 36.867 1.00 17.36 93 LYS A CA 1
ATOM 784 C C . LYS A 1 101 ? 17.972 24.312 37.855 1.00 15.02 93 LYS A C 1
ATOM 785 O O . LYS A 1 101 ? 16.882 23.765 37.644 1.00 14.45 93 LYS A O 1
ATOM 791 N N . LEU A 1 102 ? 18.727 24.055 38.912 1.00 16.50 94 LEU A N 1
ATOM 792 C CA . LEU A 1 102 ? 18.237 23.217 40.010 1.00 14.28 94 LEU A CA 1
ATOM 793 C C . LEU A 1 102 ? 17.811 24.081 41.188 1.00 12.38 94 LEU A C 1
ATOM 794 O O . LEU A 1 102 ? 18.520 25.002 41.584 1.00 16.17 94 LEU A O 1
ATOM 799 N N . VAL A 1 103 ? 16.634 23.799 41.739 1.00 12.84 95 VAL A N 1
ATOM 800 C CA . VAL A 1 103 ? 16.279 24.317 43.055 1.00 15.80 95 VAL A CA 1
ATOM 801 C C . VAL A 1 103 ? 16.022 23.101 43.940 1.00 13.69 95 VAL A C 1
ATOM 802 O O . VAL A 1 103 ? 15.113 22.320 43.682 1.00 13.50 95 VAL A O 1
ATOM 806 N N . ALA A 1 104 ? 16.856 22.900 44.952 1.00 16.20 96 ALA A N 1
ATOM 807 C CA . ALA A 1 104 ? 16.734 21.693 45.755 1.00 13.93 96 ALA A CA 1
ATOM 808 C C . ALA A 1 104 ? 16.664 22.093 47.210 1.00 13.18 96 ALA A C 1
ATOM 809 O O . ALA A 1 104 ? 17.547 22.783 47.718 1.00 16.91 96 ALA A O 1
ATOM 811 N N . VAL A 1 105 ? 15.593 21.682 47.877 1.00 9.79 97 VAL A N 1
ATOM 812 C CA . VAL A 1 105 ? 15.453 22.001 49.297 1.00 15.60 97 VAL A CA 1
ATOM 813 C C . VAL A 1 105 ? 15.079 20.738 50.042 1.00 10.63 97 VAL A C 1
ATOM 814 O O . VAL A 1 105 ? 14.103 20.065 49.694 1.00 13.77 97 VAL A O 1
ATOM 818 N N . LEU A 1 106 ? 15.879 20.400 51.047 1.00 12.16 98 LEU A N 1
ATOM 819 C CA . LEU A 1 106 ? 15.628 19.212 51.861 1.00 12.68 98 LEU A CA 1
ATOM 820 C C . LEU A 1 106 ? 15.817 19.637 53.296 1.00 14.00 98 LEU A C 1
ATOM 821 O O . LEU A 1 106 ? 16.848 20.203 53.643 1.00 12.79 98 LEU A O 1
ATOM 826 N N . ASP A 1 107 ? 14.803 19.406 54.123 1.00 9.29 99 ASP A N 1
ATOM 827 C CA . ASP A 1 107 ? 14.896 19.798 55.526 1.00 11.89 99 ASP A CA 1
ATOM 828 C C . ASP A 1 107 ? 14.115 18.857 56.405 1.00 11.32 99 ASP A C 1
ATOM 829 O O . ASP A 1 107 ? 13.204 18.158 55.958 1.00 10.46 99 ASP A O 1
ATOM 834 N N . PHE A 1 108 ? 14.523 18.828 57.670 1.00 9.97 100 PHE A N 1
ATOM 835 C CA . PHE A 1 108 ? 13.691 18.269 58.714 1.00 11.61 100 PHE A CA 1
ATOM 836 C C . PHE A 1 108 ? 13.033 19.500 59.331 1.00 11.89 100 PHE A C 1
ATOM 837 O O . PHE A 1 108 ? 13.647 20.234 60.112 1.00 12.09 100 PHE A O 1
ATOM 845 N N . GLN A 1 109 ? 11.792 19.750 58.939 1.00 8.85 101 GLN A N 1
ATOM 846 C CA . GLN A 1 109 ? 11.129 21.000 59.299 1.00 8.57 101 GLN A CA 1
ATOM 847 C C . GLN A 1 109 ? 10.657 20.953 60.760 1.00 9.66 101 GLN A C 1
ATOM 848 O O . GLN A 1 109 ? 9.791 20.158 61.114 1.00 10.17 101 GLN A O 1
ATOM 854 N N . PRO A 1 110 ? 11.259 21.793 61.620 1.00 11.48 102 PRO A N 1
ATOM 855 C CA . PRO A 1 110 ? 11.015 21.708 63.065 1.00 10.83 102 PRO A CA 1
ATOM 856 C C . PRO A 1 110 ? 9.713 22.384 63.503 1.00 11.19 102 PRO A C 1
ATOM 857 O O . PRO A 1 110 ? 9.347 23.445 63.011 1.00 12.19 102 PRO A O 1
ATOM 861 N N . LEU A 1 111 ? 9.007 21.762 64.448 1.00 11.80 103 LEU A N 1
ATOM 862 C CA . LEU A 1 111 ? 7.769 22.346 64.959 1.00 8.68 103 LEU A CA 1
ATOM 863 C C . LEU A 1 111 ? 8.024 23.591 65.795 1.00 10.89 103 LEU A C 1
ATOM 864 O O . LEU A 1 111 ? 7.152 24.447 65.898 1.00 13.64 103 LEU A O 1
ATOM 869 N N . VAL A 1 112 ? 9.199 23.646 66.414 1.00 12.27 104 VAL A N 1
ATOM 870 C CA . VAL A 1 112 ? 9.636 24.782 67.235 1.00 12.25 104 VAL A CA 1
ATOM 871 C C . VAL A 1 112 ? 11.126 25.051 67.015 1.00 13.69 104 VAL A C 1
ATOM 872 O O . VAL A 1 112 ? 11.851 24.220 66.471 1.00 13.59 104 VAL A O 1
ATOM 876 N N . GLN A 1 113 ? 11.598 26.216 67.458 1.00 14.53 105 GLN A N 1
ATOM 877 C CA . GLN A 1 113 ? 13.007 26.553 67.306 1.00 15.57 105 GLN A CA 1
ATOM 878 C C . GLN A 1 113 ? 13.772 26.460 68.629 1.00 16.89 105 GLN A C 1
ATOM 879 O O . GLN A 1 113 ? 14.934 26.846 68.711 1.00 21.07 105 GLN A O 1
ATOM 885 N N . ASP A 1 114 ? 13.120 25.932 69.660 1.00 15.09 106 ASP A N 1
ATOM 886 C CA . ASP A 1 114 ? 13.762 25.775 70.958 1.00 22.81 106 ASP A CA 1
ATOM 887 C C . ASP A 1 114 ? 15.103 25.035 70.859 1.00 19.34 106 ASP A C 1
ATOM 888 O O . ASP A 1 114 ? 15.225 24.010 70.181 1.00 17.20 106 ASP A O 1
ATOM 893 N N . LYS A 1 115 ? 16.108 25.556 71.552 1.00 20.04 107 LYS A N 1
ATOM 894 C CA . LYS A 1 115 ? 17.429 24.947 71.571 1.00 21.48 107 LYS A CA 1
ATOM 895 C C . LYS A 1 115 ? 17.397 23.451 71.905 1.00 19.77 107 LYS A C 1
ATOM 896 O O . LYS A 1 115 ? 18.075 22.656 71.267 1.00 19.90 107 LYS A O 1
ATOM 902 N N . ASP A 1 116 ? 16.624 23.063 72.915 1.00 22.20 108 ASP A N 1
ATOM 903 C CA . ASP A 1 116 ? 16.616 21.662 73.323 1.00 21.56 108 ASP A CA 1
ATOM 904 C C . ASP A 1 116 ? 16.049 20.761 72.228 1.00 15.96 108 ASP A C 1
ATOM 905 O O . ASP A 1 116 ? 16.499 19.631 72.034 1.00 17.62 108 ASP A O 1
ATOM 910 N N . TYR A 1 117 ? 15.054 21.276 71.525 1.00 16.04 109 TYR A N 1
ATOM 911 C CA . TYR A 1 117 ? 14.411 20.535 70.446 1.00 15.51 109 TYR A CA 1
ATOM 912 C C . TYR A 1 117 ? 15.385 20.364 69.276 1.00 17.55 109 TYR A C 1
ATOM 913 O O . TYR A 1 117 ? 15.529 19.266 68.719 1.00 16.05 109 TYR A O 1
ATOM 922 N N . LEU A 1 118 ? 16.066 21.445 68.906 1.00 16.72 110 LEU A N 1
ATOM 923 C CA . LEU A 1 118 ? 17.074 21.371 67.854 1.00 17.68 110 LEU A CA 1
ATOM 924 C C . LEU A 1 118 ? 18.216 20.420 68.232 1.00 18.27 110 LEU A C 1
ATOM 925 O O . LEU A 1 118 ? 18.643 19.604 67.430 1.00 17.05 110 LEU A O 1
ATOM 930 N N . ASP A 1 119 ? 18.697 20.520 69.469 1.00 20.80 111 ASP A N 1
ATOM 931 C CA . ASP A 1 119 ? 19.717 19.602 69.969 1.00 24.74 111 ASP A CA 1
ATOM 932 C C . ASP A 1 119 ? 19.259 18.148 69.888 1.00 16.28 111 ASP A C 1
ATOM 933 O O . ASP A 1 119 ? 20.036 17.265 69.530 1.00 18.06 111 ASP A O 1
ATOM 938 N N . ARG A 1 120 ? 17.999 17.907 70.226 1.00 15.22 112 ARG A N 1
ATOM 939 C CA . ARG A 1 120 ? 17.468 16.552 70.269 1.00 16.63 112 ARG A CA 1
ATOM 940 C C . ARG A 1 120 ? 17.422 15.888 68.898 1.00 17.36 112 ARG A C 1
ATOM 941 O O . ARG A 1 120 ? 17.736 14.708 68.762 1.00 16.81 112 ARG A O 1
ATOM 949 N N . TYR A 1 121 ? 17.052 16.649 67.874 1.00 13.56 113 TYR A N 1
ATOM 950 C CA . TYR A 1 121 ? 16.648 16.027 66.617 1.00 14.98 113 TYR A CA 1
ATOM 951 C C . TYR A 1 121 ? 17.602 16.191 65.438 1.00 19.42 113 TYR A C 1
ATOM 952 O O . TYR A 1 121 ? 17.462 15.490 64.436 1.00 20.27 113 TYR A O 1
ATOM 961 N N . PHE A 1 122 ? 18.579 17.080 65.551 1.00 16.23 114 PHE A N 1
ATOM 962 C CA . PHE A 1 122 ? 19.287 17.510 64.341 1.00 16.82 114 PHE A CA 1
ATOM 963 C C . PHE A 1 122 ? 20.725 17.027 64.115 1.00 20.14 114 PHE A C 1
ATOM 964 O O . PHE A 1 122 ? 21.400 17.499 63.197 1.00 19.78 114 PHE A O 1
ATOM 972 N N . SER A 1 123 ? 21.182 16.066 64.913 1.00 20.04 115 SER A N 1
ATOM 973 C CA . SER A 1 123 ? 22.547 15.568 64.776 1.00 24.71 115 SER A CA 1
ATOM 974 C C . SER A 1 123 ? 22.797 14.991 63.386 1.00 21.44 115 SER A C 1
ATOM 975 O O . SER A 1 123 ? 23.853 15.218 62.799 1.00 20.18 115 SER A O 1
ATOM 978 N N . GLY A 1 124 ? 21.826 14.246 62.870 1.00 18.71 116 GLY A N 1
ATOM 979 C CA . GLY A 1 124 ? 21.933 13.645 61.551 1.00 20.26 116 GLY A CA 1
ATOM 980 C C . GLY A 1 124 ? 21.959 14.674 60.439 1.00 22.93 116 GLY A C 1
ATOM 981 O O . GLY A 1 124 ? 22.782 14.600 59.513 1.00 19.98 116 GLY A O 1
ATOM 982 N N . LEU A 1 125 ? 21.057 15.648 60.511 1.00 20.22 117 LEU A N 1
ATOM 983 C CA . LEU A 1 125 ? 21.000 16.668 59.473 1.00 19.31 117 LEU A CA 1
ATOM 984 C C . LEU A 1 125 ? 22.245 17.564 59.485 1.00 19.45 117 LEU A C 1
ATOM 985 O O . LEU A 1 125 ? 22.766 17.948 58.431 1.00 19.04 117 LEU A O 1
ATOM 990 N N . LYS A 1 126 ? 22.729 17.892 60.676 1.00 18.54 118 LYS A N 1
ATOM 991 C CA . LYS A 1 126 ? 23.976 18.626 60.799 1.00 18.06 118 LYS A CA 1
ATOM 992 C C . LYS A 1 126 ? 25.095 17.884 60.069 1.00 17.68 118 LYS A C 1
ATOM 993 O O . LYS A 1 126 ? 25.895 18.492 59.356 1.00 22.61 118 LYS A O 1
ATOM 999 N N . GLU A 1 127 ? 25.151 16.568 60.258 1.00 18.76 119 GLU A N 1
ATOM 1000 C CA . GLU A 1 127 ? 26.178 15.742 59.629 1.00 21.36 119 GLU A CA 1
ATOM 1001 C C . GLU A 1 127 ? 25.994 15.697 58.110 1.00 24.88 119 GLU A C 1
ATOM 1002 O O . GLU A 1 127 ? 26.960 15.786 57.351 1.00 24.67 119 GLU A O 1
ATOM 1008 N N . LEU A 1 128 ? 24.751 15.565 57.664 1.00 22.76 120 LEU A N 1
ATOM 1009 C CA . LEU A 1 128 ? 24.466 15.574 56.230 1.00 22.64 120 LEU A CA 1
ATOM 1010 C C . LEU A 1 128 ? 24.908 16.899 55.605 1.00 18.54 120 LEU A C 1
ATOM 1011 O O . LEU A 1 128 ? 25.537 16.932 54.533 1.00 24.56 120 LEU A O 1
ATOM 1016 N N . ASN A 1 129 ? 24.565 17.990 56.276 1.00 23.00 121 ASN A N 1
ATOM 1017 C CA . ASN A 1 129 ? 24.905 19.332 55.829 1.00 18.54 121 ASN A CA 1
ATOM 1018 C C . ASN A 1 129 ? 26.415 19.467 55.627 1.00 27.70 121 ASN A C 1
ATOM 1019 O O . ASN A 1 129 ? 26.874 20.066 54.649 1.00 28.14 121 ASN A O 1
ATOM 1024 N N . GLN A 1 130 ? 27.188 18.877 56.535 1.00 22.11 122 GLN A N 1
ATOM 1025 C CA . GLN A 1 130 ? 28.642 18.904 56.413 1.00 25.84 122 GLN A CA 1
ATOM 1026 C C . GLN A 1 130 ? 29.142 18.017 55.272 1.00 25.29 122 GLN A C 1
ATOM 1027 O O . GLN A 1 130 ? 30.122 18.346 54.611 1.00 27.68 122 GLN A O 1
ATOM 1033 N N . ARG A 1 131 ? 28.469 16.890 55.051 1.00 22.77 123 ARG A N 1
ATOM 1034 C CA . ARG A 1 131 ? 28.900 15.923 54.036 1.00 19.73 123 ARG A CA 1
ATOM 1035 C C . ARG A 1 131 ? 28.653 16.387 52.599 1.00 28.19 123 ARG A C 1
ATOM 1036 O O . ARG A 1 131 ? 29.386 16.009 51.680 1.00 31.90 123 ARG A O 1
ATOM 1044 N N . PHE A 1 132 ? 27.634 17.213 52.405 1.00 19.58 124 PHE A N 1
ATOM 1045 C CA . PHE A 1 132 ? 27.231 17.608 51.052 1.00 17.37 124 PHE A CA 1
ATOM 1046 C C . PHE A 1 132 ? 27.224 19.117 50.903 1.00 22.26 124 PHE A C 1
ATOM 1047 O O . PHE A 1 132 ? 26.186 19.716 50.623 1.00 22.47 124 PHE A O 1
ATOM 1055 N N . PRO A 1 133 ? 28.394 19.745 51.081 1.00 23.97 125 PRO A N 1
ATOM 1056 C CA . PRO A 1 133 ? 28.479 21.208 51.097 1.00 20.15 125 PRO A CA 1
ATOM 1057 C C . PRO A 1 133 ? 28.165 21.879 49.765 1.00 25.79 125 PRO A C 1
ATOM 1058 O O . PRO A 1 133 ? 27.907 23.086 49.735 1.00 30.89 125 PRO A O 1
ATOM 1062 N N . ASP A 1 134 ? 28.186 21.126 48.673 1.00 25.26 126 ASP A N 1
ATOM 1063 C CA . ASP A 1 134 ? 27.868 21.741 47.393 1.00 24.48 126 ASP A CA 1
ATOM 1064 C C . ASP A 1 134 ? 26.362 21.934 47.229 1.00 25.08 126 ASP A C 1
ATOM 1065 O O . ASP A 1 134 ? 25.910 22.560 46.271 1.00 24.57 126 ASP A O 1
ATOM 1070 N N . LEU A 1 135 ? 25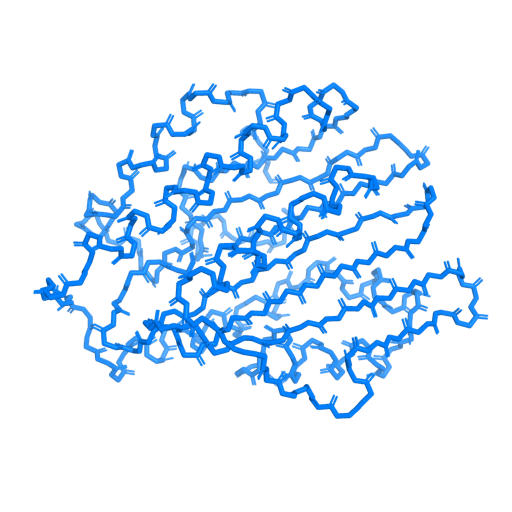.600 21.397 48.176 1.00 23.42 127 LEU A N 1
ATOM 1071 C CA . LEU A 1 135 ? 24.141 21.527 48.177 1.00 21.40 127 LEU A CA 1
ATOM 1072 C C . LEU A 1 135 ? 23.692 22.499 49.269 1.00 27.52 127 LEU A C 1
ATOM 1073 O O . LEU A 1 135 ? 22.495 22.772 49.415 1.00 23.11 127 LEU A O 1
ATOM 1078 N N . GLU A 1 138 ? 23.894 28.798 51.915 1.00 49.61 130 GLU A N 1
ATOM 1079 C CA . GLU A 1 138 ? 24.275 30.119 51.429 1.00 54.08 130 GLU A CA 1
ATOM 1080 C C . GLU A 1 138 ? 23.095 30.849 50.790 1.00 49.86 130 GLU A C 1
ATOM 1081 O O . GLU A 1 138 ? 23.068 32.079 50.734 1.00 44.35 130 GLU A O 1
ATOM 1087 N N . GLU A 1 139 ? 22.124 30.082 50.307 1.00 41.02 131 GLU A N 1
ATOM 1088 C CA . GLU A 1 139 ? 20.967 30.642 49.619 1.00 34.08 131 GLU A CA 1
ATOM 1089 C C . GLU A 1 139 ? 20.047 31.414 50.562 1.00 28.28 131 GLU A C 1
ATOM 1090 O O . GLU A 1 139 ? 19.840 31.022 51.707 1.00 32.47 131 GLU A O 1
ATOM 1096 N N . THR A 1 140 ? 19.490 32.512 50.067 1.00 24.37 132 THR A N 1
ATOM 1097 C CA . THR A 1 140 ? 18.505 33.266 50.831 1.00 23.38 132 THR A CA 1
ATOM 1098 C C . THR A 1 140 ? 17.100 32.980 50.314 1.00 23.50 132 THR A C 1
ATOM 1099 O O . THR A 1 140 ? 16.889 32.799 49.121 1.00 23.43 132 THR A O 1
ATOM 1111 N N . ARG A 1 142 ? 13.143 33.951 49.553 1.00 24.34 134 ARG A N 1
ATOM 1112 C CA . ARG A 1 142 ? 12.413 35.144 49.124 1.00 25.62 134 ARG A CA 1
ATOM 1113 C C . ARG A 1 142 ? 10.916 35.129 49.466 1.00 20.34 134 ARG A C 1
ATOM 1114 O O . ARG A 1 142 ? 10.219 36.135 49.265 1.00 21.22 134 ARG A O 1
ATOM 1122 N N . SER A 1 143 ? 10.437 33.982 49.950 1.00 15.12 135 SER A N 1
ATOM 1123 C CA . SER A 1 143 ? 9.031 33.773 50.307 1.00 13.03 135 SER A CA 1
ATOM 1124 C C . SER A 1 143 ? 8.893 33.278 51.742 1.00 14.23 135 SER A C 1
ATOM 1125 O O . SER A 1 143 ? 8.145 33.847 52.543 1.00 15.95 135 SER A O 1
ATOM 1128 N N . PHE A 1 144 ? 9.613 32.210 52.053 1.00 13.75 136 PHE A N 1
ATOM 1129 C CA . PHE A 1 144 ? 9.562 31.627 53.391 1.00 15.16 136 PHE A CA 1
ATOM 1130 C C . PHE A 1 144 ? 10.438 32.411 54.373 1.00 14.79 136 PHE A C 1
ATOM 1131 O O . PHE A 1 144 ? 11.321 33.183 53.985 1.00 15.16 136 PHE A O 1
ATOM 1139 N N . ASP A 1 145 ? 10.192 32.184 55.655 1.00 13.77 137 ASP A N 1
ATOM 1140 C CA . ASP A 1 145 ? 10.988 32.742 56.731 1.00 15.00 137 ASP A CA 1
ATOM 1141 C C . ASP A 1 145 ? 11.905 31.623 57.214 1.00 17.88 137 ASP A C 1
ATOM 1142 O O . ASP A 1 145 ? 11.419 30.569 57.612 1.00 15.28 137 ASP A O 1
ATOM 1147 N N . PRO A 1 146 ? 13.235 31.825 57.162 1.00 16.06 138 PRO A N 1
ATOM 1148 C CA . PRO A 1 146 ? 14.135 30.718 57.509 1.00 15.28 138 PRO A CA 1
ATOM 1149 C C . PRO A 1 146 ? 14.034 30.282 58.976 1.00 16.70 138 PRO A C 1
ATOM 1150 O O . PRO A 1 146 ? 14.527 29.211 59.333 1.00 20.76 138 PRO A O 1
ATOM 1154 N N . ASN A 1 147 ? 13.398 31.100 59.804 1.00 14.75 139 ASN A N 1
ATOM 1155 C CA . ASN A 1 147 ? 13.275 30.789 61.221 1.00 17.17 139 ASN A CA 1
ATOM 1156 C C . ASN A 1 147 ? 11.890 30.290 61.596 1.00 18.28 139 ASN A C 1
ATOM 1157 O O . ASN A 1 147 ? 11.600 30.101 62.780 1.00 18.23 139 ASN A O 1
ATOM 1162 N N . GLN A 1 148 ? 11.037 30.056 60.598 1.00 14.14 140 GLN A N 1
ATOM 1163 C CA . GLN A 1 148 ? 9.732 29.475 60.879 1.00 11.34 140 GLN A CA 1
ATOM 1164 C C . GLN A 1 148 ? 9.571 28.221 60.048 1.00 11.01 140 GLN A C 1
ATOM 1165 O O . GLN A 1 148 ? 9.436 28.301 58.826 1.00 12.02 140 GLN A O 1
ATOM 1171 N N . TYR A 1 149 ? 9.567 27.080 60.733 1.00 11.41 141 TYR A N 1
ATOM 1172 C CA . TYR A 1 149 ? 9.349 25.776 60.104 1.00 11.94 141 TYR A CA 1
ATOM 1173 C C . TYR A 1 149 ? 10.478 25.346 59.152 1.00 13.61 141 TYR A C 1
ATOM 1174 O O . TYR A 1 149 ? 10.275 24.489 58.291 1.00 10.48 141 TYR A O 1
ATOM 1183 N N . PHE A 1 150 ? 11.657 25.941 59.327 1.00 11.63 142 PHE A N 1
ATOM 1184 C CA . PHE A 1 150 ? 12.897 25.463 58.711 1.00 10.33 142 PHE A CA 1
ATOM 1185 C C . PHE A 1 150 ? 13.992 25.428 59.755 1.00 12.16 142 PHE A C 1
ATOM 1186 O O . PHE A 1 150 ? 13.987 26.220 60.692 1.00 13.20 142 PHE A O 1
ATOM 1194 N N . SER A 1 151 ? 14.946 24.532 59.570 1.00 12.78 143 SER A N 1
ATOM 1195 C CA . SER A 1 151 ? 16.092 24.445 60.457 1.00 16.28 143 SER A CA 1
ATOM 1196 C C . SER A 1 151 ? 17.284 25.152 59.834 1.00 16.29 143 SER A C 1
ATOM 1197 O O . SER A 1 151 ? 17.263 25.502 58.656 1.00 15.97 143 SER A O 1
ATOM 1200 N N . SER A 1 152 ? 18.319 25.345 60.646 1.00 18.10 144 SER A N 1
ATOM 1201 C CA . SER A 1 152 ? 19.575 25.942 60.204 1.00 17.99 144 SER A CA 1
ATOM 1202 C C . SER A 1 152 ? 20.426 25.016 59.344 1.00 21.42 144 SER A C 1
ATOM 1203 O O . SER A 1 152 ? 21.405 25.468 58.738 1.00 22.14 144 SER A O 1
ATOM 1206 N N . TRP A 1 153 ? 20.066 23.734 59.282 1.00 15.76 145 TRP A N 1
ATOM 1207 C CA . TRP A 1 153 ? 20.913 22.730 58.635 1.00 15.74 145 TRP A CA 1
ATOM 1208 C C . TRP A 1 153 ? 20.292 22.128 57.374 1.00 15.18 145 TRP A C 1
ATOM 1209 O O . TRP A 1 153 ? 20.778 21.132 56.842 1.00 18.38 145 TRP A O 1
ATOM 1220 N N . LEU A 1 154 ? 19.217 22.747 56.903 1.00 17.31 146 LEU A N 1
ATOM 1221 C CA . LEU A 1 154 ? 18.602 22.350 55.635 1.00 12.79 146 LEU A CA 1
ATOM 1222 C C . LEU A 1 154 ? 19.633 22.339 54.523 1.00 17.72 146 LEU A C 1
ATOM 1223 O O . LEU A 1 154 ? 20.633 23.071 54.572 1.00 19.56 146 LEU A O 1
ATOM 1228 N N . LEU A 1 155 ? 19.392 21.503 53.523 1.00 14.83 147 LEU A N 1
ATOM 1229 C CA . LEU A 1 155 ? 20.128 21.604 52.272 1.00 14.29 147 LEU A CA 1
ATOM 1230 C C . LEU A 1 155 ? 19.286 22.514 51.383 1.00 17.99 147 LEU A C 1
ATOM 1231 O O . LEU A 1 155 ? 18.133 22.210 51.103 1.00 18.13 147 LEU A O 1
ATOM 1236 N N . PHE A 1 156 ? 19.844 23.645 50.963 1.00 16.59 148 PHE A N 1
ATOM 1237 C CA . PHE A 1 156 ? 19.101 24.578 50.117 1.00 14.49 148 PHE A CA 1
ATOM 1238 C C . PHE A 1 156 ? 20.036 25.043 49.022 1.00 17.35 148 PHE A C 1
ATOM 1239 O O . PHE A 1 156 ? 20.971 25.799 49.276 1.00 18.66 148 PHE A O 1
ATOM 1247 N N . CYS A 1 157 ? 19.772 24.584 47.807 1.00 16.41 149 CYS A N 1
ATOM 1248 C CA . CYS A 1 157 ? 20.666 24.818 46.696 1.00 20.51 149 CYS A CA 1
ATOM 1249 C C . CYS A 1 157 ? 19.889 25.430 45.548 1.00 15.50 149 CYS A C 1
ATOM 1250 O O . CYS A 1 157 ? 18.874 24.888 45.122 1.00 19.88 149 CYS A O 1
ATOM 1253 N N . ARG A 1 158 ? 20.363 26.578 45.067 1.00 21.56 150 ARG A N 1
ATOM 1254 C CA . ARG A 1 158 ? 19.978 27.064 43.754 1.00 17.66 150 ARG A CA 1
ATOM 1255 C C . ARG A 1 158 ? 21.224 26.902 42.898 1.00 23.31 150 ARG A C 1
ATOM 1256 O O . ARG A 1 158 ? 22.185 27.654 43.050 1.00 26.50 150 ARG A O 1
ATOM 1264 N N . GLY A 1 159 ? 21.224 25.887 42.043 1.00 14.96 151 GLY A N 1
ATOM 1265 C CA . GLY A 1 159 ? 22.421 25.543 41.295 1.00 17.13 151 GLY A CA 1
ATOM 1266 C C . GLY A 1 159 ? 22.124 25.033 39.904 1.00 16.72 151 GLY A C 1
ATOM 1267 O O . GLY A 1 159 ? 21.169 25.475 39.256 1.00 17.02 151 GLY A O 1
ATOM 1268 N N . GLY A 1 160 ? 22.949 24.099 39.440 1.00 17.48 152 GLY A N 1
ATOM 1269 C CA . GLY A 1 160 ? 22.852 23.624 38.071 1.00 21.26 152 GLY A CA 1
ATOM 1270 C C . GLY A 1 160 ? 23.061 22.136 37.896 1.00 21.28 152 GLY A C 1
ATOM 1271 O O . GLY A 1 160 ? 22.840 21.346 38.810 1.00 17.88 152 GLY A O 1
ATOM 1272 N N . ALA A 1 161 ? 23.496 21.739 36.704 1.00 20.29 153 ALA A N 1
ATOM 1273 C CA . ALA A 1 161 ? 23.582 20.322 36.382 1.00 19.37 153 ALA A CA 1
ATOM 1274 C C . ALA A 1 161 ? 24.574 19.573 37.263 1.00 16.16 153 ALA A C 1
ATOM 1275 O O . ALA A 1 161 ? 24.355 18.407 37.590 1.00 22.40 153 ALA A O 1
ATOM 1277 N N . GLU A 1 162 ? 25.681 20.217 37.620 1.00 19.31 154 GLU A N 1
ATOM 1278 C CA . GLU A 1 162 ? 26.700 19.523 38.407 1.00 25.81 154 GLU A CA 1
ATOM 1279 C C . GLU A 1 162 ? 26.114 19.086 39.747 1.00 19.65 154 GLU A C 1
ATOM 1280 O O . GLU A 1 162 ? 26.298 17.948 40.166 1.00 24.60 154 GLU A O 1
ATOM 1286 N N . GLN A 1 163 ? 25.397 19.997 40.397 1.00 20.88 155 GLN A N 1
ATOM 1287 C CA . GLN A 1 163 ? 24.773 19.723 41.693 1.00 19.55 155 GLN A CA 1
ATOM 1288 C C . GLN A 1 163 ? 23.697 18.653 41.566 1.00 16.87 155 GLN A C 1
ATOM 1289 O O . GLN A 1 163 ? 23.619 17.740 42.388 1.00 20.36 155 GLN A O 1
ATOM 1295 N N . ALA A 1 164 ? 22.867 18.781 40.534 1.00 17.41 156 ALA A N 1
ATOM 1296 C CA . ALA A 1 164 ? 21.796 17.831 40.285 1.00 19.06 156 ALA A CA 1
ATOM 1297 C C . ALA A 1 164 ? 22.315 16.425 40.020 1.00 15.24 156 ALA A C 1
ATOM 1298 O O . ALA A 1 164 ? 21.706 15.444 40.417 1.00 20.25 156 ALA A O 1
ATOM 1300 N N . ASP A 1 165 ? 23.445 16.323 39.326 1.00 18.81 157 ASP A N 1
ATOM 1301 C CA . ASP A 1 165 ? 23.898 15.025 38.860 1.00 22.57 157 ASP A CA 1
ATOM 1302 C C . ASP A 1 165 ? 24.889 14.367 39.815 1.00 19.96 157 ASP A C 1
ATOM 1303 O O . ASP A 1 165 ? 24.899 13.146 39.956 1.00 22.27 157 ASP A O 1
ATOM 1308 N N . LEU A 1 166 ? 25.708 15.181 40.476 1.00 16.02 158 LEU A N 1
ATOM 1309 C CA . LEU A 1 166 ? 26.855 14.661 41.221 1.00 19.82 158 LEU A CA 1
ATOM 1310 C C . LEU A 1 166 ? 26.601 14.541 42.714 1.00 23.37 158 LEU A C 1
ATOM 1311 O O . LEU A 1 166 ? 27.091 13.612 43.355 1.00 31.78 158 LEU A O 1
ATOM 1316 N N . SER A 1 167 ? 25.864 15.499 43.265 1.00 22.45 159 SER A N 1
ATOM 1317 C CA . SER A 1 167 ? 25.670 15.569 44.711 1.00 23.75 159 SER A CA 1
ATOM 1318 C C . SER A 1 167 ? 24.268 15.166 45.151 1.00 19.87 159 SER A C 1
ATOM 1319 O O . SER A 1 167 ? 24.109 14.439 46.129 1.00 20.84 159 SER A O 1
ATOM 1322 N N . LEU A 1 168 ? 23.256 15.648 44.440 1.00 20.37 160 LEU A N 1
ATOM 1323 C CA . LEU A 1 168 ? 21.867 15.419 44.855 1.00 13.60 160 LEU A CA 1
ATOM 1324 C C . LEU A 1 168 ? 21.467 13.940 45.037 1.00 19.67 160 LEU A C 1
ATOM 1325 O O . LEU A 1 168 ? 20.752 13.609 45.980 1.00 18.94 160 LEU A O 1
ATOM 1330 N N . PRO A 1 169 ? 21.891 13.043 44.140 1.00 16.47 161 PRO A N 1
ATOM 1331 C CA . PRO A 1 169 ? 21.458 11.648 44.290 1.00 17.39 161 PRO A CA 1
ATOM 1332 C C . PRO A 1 169 ? 21.872 10.990 45.608 1.00 16.62 161 PRO A C 1
ATOM 1333 O O . PRO A 1 169 ? 21.022 10.404 46.290 1.00 19.86 161 PRO A O 1
ATOM 1337 N N . LYS A 1 170 ? 23.156 11.058 45.951 1.00 19.67 162 LYS A N 1
ATOM 1338 C CA . LYS A 1 170 ? 23.622 10.477 47.206 1.00 16.94 162 LYS A CA 1
ATOM 1339 C C . LYS A 1 170 ? 23.072 11.258 48.399 1.00 18.47 162 LYS A C 1
ATOM 1340 O O . LYS A 1 170 ? 22.761 10.664 49.433 1.00 18.32 162 LYS A O 1
ATOM 1346 N N . ALA A 1 171 ? 22.935 12.572 48.252 1.00 16.25 163 ALA A N 1
ATOM 1347 C CA . ALA A 1 171 ? 22.420 13.399 49.350 1.00 17.71 163 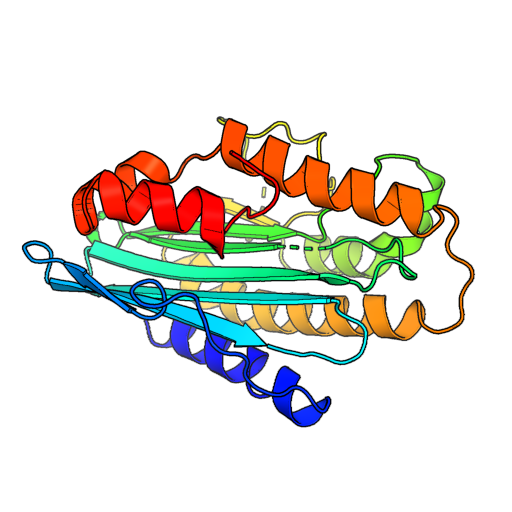ALA A CA 1
ATOM 1348 C C . ALA A 1 171 ? 20.971 13.060 49.656 1.00 19.24 163 ALA A C 1
ATOM 1349 O O . ALA A 1 171 ? 20.588 12.979 50.826 1.00 15.84 163 ALA A O 1
ATOM 1351 N N . PHE A 1 172 ? 20.153 12.870 48.621 1.00 18.48 164 PHE A N 1
ATOM 1352 C CA . PHE A 1 172 ? 18.771 12.478 48.872 1.00 12.99 164 PHE A CA 1
ATOM 1353 C C . PHE A 1 172 ? 18.695 11.182 49.668 1.00 18.17 164 PHE A C 1
ATOM 1354 O O . PHE A 1 172 ? 18.013 11.109 50.693 1.00 16.05 164 PHE A O 1
ATOM 1362 N N . SER A 1 173 ? 19.393 10.151 49.201 1.00 16.33 165 SER A N 1
ATOM 1363 C CA . SER A 1 173 ? 19.400 8.865 49.896 1.00 17.02 165 SER A CA 1
ATOM 1364 C C . SER A 1 173 ? 19.863 8.984 51.344 1.00 16.14 165 SER A C 1
ATOM 1365 O O . SER A 1 173 ? 19.277 8.370 52.242 1.00 17.20 165 SER A O 1
ATOM 1368 N N . ALA A 1 174 ? 20.917 9.762 51.559 1.00 16.37 166 ALA A N 1
ATOM 1369 C CA . ALA A 1 174 ? 21.444 9.968 52.906 1.00 15.35 166 ALA A CA 1
ATOM 1370 C C . ALA A 1 174 ? 20.424 10.707 53.772 1.00 16.03 166 ALA A C 1
ATOM 1371 O O . ALA A 1 174 ? 20.192 10.334 54.925 1.00 16.32 166 ALA A O 1
ATOM 1373 N N . PHE A 1 175 ? 19.823 11.747 53.200 1.00 16.40 167 PHE A N 1
ATOM 1374 C CA . PHE A 1 175 ? 18.790 12.544 53.868 1.00 13.55 167 PHE A CA 1
ATOM 1375 C C . PHE A 1 175 ? 17.619 11.647 54.287 1.00 12.84 167 PHE A C 1
ATOM 1376 O O . PHE A 1 175 ? 17.162 11.701 55.437 1.00 13.32 167 PHE A O 1
ATOM 1384 N N . LEU A 1 176 ? 17.133 10.821 53.357 1.00 13.49 168 LEU A N 1
ATOM 1385 C CA . LEU A 1 176 ? 16.024 9.916 53.630 1.00 13.10 168 LEU A CA 1
ATOM 1386 C C . LEU A 1 176 ? 16.377 8.942 54.765 1.00 16.30 168 LEU A C 1
ATOM 1387 O O . LEU A 1 176 ? 15.602 8.760 55.690 1.00 13.91 168 LEU A O 1
ATOM 1392 N N . LYS A 1 177 ? 17.548 8.320 54.681 1.00 11.47 169 LYS A N 1
ATOM 1393 C CA . LYS A 1 177 ? 17.994 7.391 55.712 1.00 12.21 169 LYS A CA 1
ATOM 1394 C C . LYS A 1 177 ? 18.065 8.097 57.067 1.00 16.23 169 LYS A C 1
ATOM 1395 O O . LYS A 1 177 ? 17.663 7.533 58.086 1.00 16.46 169 LYS A O 1
ATOM 1401 N N . ALA A 1 178 ? 18.557 9.332 57.069 1.00 15.35 170 ALA A N 1
ATOM 1402 C CA . ALA A 1 178 ? 18.675 10.106 58.306 1.00 12.47 170 ALA A CA 1
ATOM 1403 C C . ALA A 1 178 ? 17.298 10.426 58.856 1.00 16.06 170 ALA A C 1
ATOM 1404 O O . ALA A 1 178 ? 17.114 10.474 60.072 1.00 14.57 170 ALA A O 1
ATOM 1406 N N . TYR A 1 179 ? 16.326 10.651 57.974 1.00 13.21 171 TYR A N 1
ATOM 1407 C CA . TYR A 1 179 ? 14.965 10.890 58.467 1.00 10.96 171 TYR A CA 1
ATOM 1408 C C . TYR A 1 179 ? 14.369 9.632 59.112 1.00 13.10 171 TYR A C 1
ATOM 1409 O O . TYR A 1 179 ? 13.790 9.695 60.193 1.00 12.53 171 TYR A O 1
ATOM 1418 N N . TRP A 1 180 ? 14.506 8.478 58.465 1.00 13.00 172 TRP A N 1
ATOM 1419 C CA . TRP A 1 180 ? 14.028 7.254 59.100 1.00 12.16 172 TRP A CA 1
ATOM 1420 C C . TRP A 1 180 ? 14.730 7.034 60.441 1.00 13.67 172 TRP A C 1
ATOM 1421 O O . TRP A 1 180 ? 14.100 6.601 61.401 1.00 12.83 172 TRP A O 1
ATOM 1432 N N . ASP A 1 181 ? 16.040 7.296 60.491 1.00 13.88 173 ASP A N 1
ATOM 1433 C CA . ASP A 1 181 ? 16.811 7.115 61.729 1.00 11.43 173 ASP A CA 1
ATOM 1434 C C . ASP A 1 181 ? 16.257 8.022 62.827 1.00 12.44 173 ASP A C 1
ATOM 1435 O O . ASP A 1 181 ? 16.082 7.599 63.973 1.00 14.01 173 ASP A O 1
ATOM 1440 N N . LEU A 1 182 ? 16.007 9.273 62.457 1.00 13.08 174 LEU A N 1
ATOM 1441 C CA . LEU A 1 182 ? 15.379 10.248 63.347 1.00 15.96 174 LEU A CA 1
ATOM 1442 C C . LEU A 1 182 ? 14.077 9.702 63.927 1.00 13.85 174 LEU A C 1
ATOM 1443 O O . LEU A 1 182 ? 13.876 9.705 65.159 1.00 13.57 174 LEU A O 1
ATOM 1448 N N . HIS A 1 183 ? 13.181 9.229 63.061 1.00 10.81 175 HIS A N 1
ATOM 1449 C CA . HIS A 1 183 ? 11.918 8.666 63.528 1.00 10.37 175 HIS A CA 1
ATOM 1450 C C . HIS A 1 183 ? 12.142 7.445 64.413 1.00 11.61 175 HIS A C 1
ATOM 1451 O O . HIS A 1 183 ? 11.527 7.312 65.463 1.00 13.21 175 HIS A O 1
ATOM 1458 N N . ASP A 1 184 ? 12.998 6.530 63.974 1.00 12.29 176 ASP A N 1
ATOM 1459 C CA . ASP A 1 184 ? 13.194 5.312 64.747 1.00 12.44 176 ASP A CA 1
ATOM 1460 C C . ASP A 1 184 ? 13.803 5.607 66.116 1.00 12.11 176 ASP A C 1
ATOM 1461 O O . ASP A 1 184 ? 13.455 4.944 67.102 1.00 15.28 176 ASP A O 1
ATOM 1466 N N . ASN A 1 185 ? 14.678 6.611 66.183 1.00 11.69 177 ASN A N 1
ATOM 1467 C CA . ASN A 1 185 ? 15.292 6.980 67.461 1.00 11.92 177 ASN A CA 1
ATOM 1468 C C . ASN A 1 185 ? 14.286 7.658 68.391 1.00 13.03 177 ASN A C 1
ATOM 1469 O O . ASN A 1 185 ? 14.519 7.739 69.594 1.00 16.76 177 ASN A O 1
ATOM 1474 N N . ALA A 1 186 ? 13.177 8.138 67.829 1.00 11.28 178 ALA A N 1
ATOM 1475 C CA . ALA A 1 186 ? 12.136 8.801 68.620 1.00 10.45 178 ALA A CA 1
ATOM 1476 C C . ALA A 1 186 ? 11.107 7.830 69.182 1.00 11.84 178 ALA A C 1
ATOM 1477 O O . ALA A 1 186 ? 10.318 8.189 70.035 1.00 12.92 178 ALA A O 1
ATOM 1479 N N . LYS A 1 187 ? 11.100 6.598 68.691 1.00 12.07 179 LYS A N 1
ATOM 1480 C CA . LYS A 1 187 ? 10.141 5.621 69.179 1.00 12.46 179 LYS A CA 1
ATOM 1481 C C . LYS A 1 187 ? 10.300 5.437 70.683 1.00 12.05 179 LYS A C 1
ATOM 1482 O O . LYS A 1 187 ? 11.414 5.270 71.183 1.00 12.13 179 LYS A O 1
ATOM 1488 N N . SER A 1 188 ? 9.177 5.493 71.404 1.00 11.45 180 SER A N 1
ATOM 1489 C CA . SER A 1 188 ? 9.148 5.294 72.842 1.00 14.47 180 SER A CA 1
ATOM 1490 C C . SER A 1 188 ? 9.900 6.345 73.666 1.00 15.93 180 SER A C 1
ATOM 1491 O O . SER A 1 188 ? 10.072 6.164 74.872 1.00 17.11 180 SER A O 1
ATOM 1494 N N . ILE A 1 189 ? 10.354 7.429 73.039 1.00 12.50 181 ILE A N 1
ATOM 1495 C CA . ILE A 1 189 ? 11.023 8.489 73.785 1.00 14.50 181 ILE A CA 1
ATOM 1496 C C . ILE A 1 189 ? 9.978 9.571 74.078 1.00 12.76 181 ILE A C 1
ATOM 1497 O O . ILE A 1 189 ? 9.194 9.925 73.215 1.00 15.40 181 ILE A O 1
ATOM 1502 N N . PRO A 1 190 ? 9.924 10.065 75.319 1.00 11.01 182 PRO A N 1
ATOM 1503 C CA . PRO A 1 190 ? 8.905 11.077 75.618 1.00 10.29 182 PRO A CA 1
ATOM 1504 C C . PRO A 1 190 ? 8.956 12.301 74.709 1.00 12.77 182 PRO A C 1
ATOM 1505 O O . PRO A 1 190 ? 10.034 12.880 74.489 1.00 15.79 182 PRO A O 1
ATOM 1509 N N . SER A 1 191 ? 7.790 12.695 74.215 1.00 11.72 183 SER A N 1
ATOM 1510 C CA . SER A 1 191 ? 7.672 13.929 73.457 1.00 11.70 183 SER A CA 1
ATOM 1511 C C . SER A 1 191 ? 7.611 15.047 74.477 1.00 14.16 183 SER A C 1
ATOM 1512 O O . SER A 1 191 ? 7.054 14.875 75.561 1.00 16.24 183 SER A O 1
ATOM 1515 N N . THR A 1 192 ? 8.214 16.187 74.159 1.00 11.64 184 THR A N 1
ATOM 1516 C CA . THR A 1 192 ? 8.085 17.330 75.063 1.00 13.69 184 THR A CA 1
ATOM 1517 C C . THR A 1 192 ? 6.841 18.161 74.724 1.00 15.56 184 THR A C 1
ATOM 1518 O O . THR A 1 192 ? 6.314 18.890 75.574 1.00 17.34 184 THR A O 1
ATOM 1522 N N . ILE A 1 193 ? 6.363 18.057 73.486 1.00 11.39 185 ILE A N 1
ATOM 1523 C CA . ILE A 1 193 ? 5.139 18.725 73.075 1.00 10.10 185 ILE A CA 1
ATOM 1524 C C . ILE A 1 193 ? 4.040 17.684 72.976 1.00 13.06 185 ILE A C 1
ATOM 1525 O O . ILE A 1 193 ? 4.188 16.699 72.253 1.00 11.24 185 ILE A O 1
ATOM 1530 N N . PRO A 1 194 ? 2.936 17.875 73.708 1.00 13.40 186 PRO A N 1
ATOM 1531 C CA . PRO A 1 194 ? 1.919 16.816 73.722 1.00 11.25 186 PRO A CA 1
ATOM 1532 C C . PRO A 1 194 ? 1.066 16.790 72.466 1.00 13.83 186 PRO A C 1
ATOM 1533 O O . PRO A 1 194 ? 1.087 17.756 71.692 1.00 12.17 186 PRO A O 1
ATOM 1537 N N . PRO A 1 195 ? 0.313 15.698 72.248 1.00 11.70 187 PRO A N 1
ATOM 1538 C CA . PRO A 1 195 ? -0.416 15.514 70.993 1.00 10.67 187 PRO A CA 1
ATOM 1539 C C . PRO A 1 195 ? -1.324 16.663 70.532 1.00 10.85 187 PRO A C 1
ATOM 1540 O O . PRO A 1 195 ? -1.337 16.967 69.343 1.00 11.31 187 PRO A O 1
ATOM 1544 N N . GLU A 1 196 ? -2.053 17.298 71.451 1.00 11.00 188 GLU A N 1
ATOM 1545 C CA . GLU A 1 196 ? -2.949 18.392 71.087 1.00 17.50 188 GLU A CA 1
ATOM 1546 C C . GLU A 1 196 ? -2.169 19.557 70.473 1.00 11.74 188 GLU A C 1
ATOM 1547 O O . GLU A 1 196 ? -2.627 20.210 69.517 1.00 13.18 188 GLU A O 1
ATOM 1553 N N . GLU A 1 197 ? -0.987 19.807 71.012 1.00 11.52 189 GLU A N 1
ATOM 1554 C CA . GLU A 1 197 ? -0.198 20.928 70.528 1.00 13.87 189 GLU A CA 1
ATOM 1555 C C . GLU A 1 197 ? 0.641 20.512 69.312 1.00 13.23 189 GLU A C 1
ATOM 1556 O O . GLU A 1 197 ? 0.870 21.341 68.424 1.00 11.83 189 GLU A O 1
ATOM 1562 N N . VAL A 1 198 ? 1.047 19.240 69.217 1.00 11.05 190 VAL A N 1
ATOM 1563 C CA . VAL A 1 198 ? 1.669 18.769 67.968 1.00 11.62 190 VAL A CA 1
ATOM 1564 C C . VAL A 1 198 ? 0.701 18.986 66.804 1.00 9.99 190 VAL A C 1
ATOM 1565 O O . VAL A 1 198 ? 1.106 19.447 65.735 1.00 10.77 190 VAL A O 1
ATOM 1569 N N . LYS A 1 199 ? -0.578 18.679 67.017 1.00 9.68 191 LYS A N 1
ATOM 1570 C CA . LYS A 1 199 ? -1.594 18.884 65.999 1.00 8.94 191 LYS A CA 1
ATOM 1571 C C . LYS A 1 199 ? -1.731 20.364 65.631 1.00 9.94 191 LYS A C 1
ATOM 1572 O O . LYS A 1 199 ? -1.732 20.730 64.471 1.00 10.58 191 LYS A O 1
ATOM 1578 N N . ASN A 1 200 ? -1.846 21.215 66.643 1.00 11.13 192 ASN A N 1
ATOM 1579 C CA . ASN A 1 200 ? -1.900 22.645 66.378 1.00 10.55 192 ASN A CA 1
ATOM 1580 C C . ASN A 1 200 ? -0.702 23.111 65.548 1.00 10.19 192 ASN A C 1
ATOM 1581 O O . ASN A 1 200 ? -0.850 23.913 64.610 1.00 11.01 192 ASN A O 1
ATOM 1586 N N . LEU A 1 201 ? 0.485 22.633 65.906 1.00 8.79 193 LEU A N 1
ATOM 1587 C CA . LEU A 1 201 ? 1.712 23.100 65.245 1.00 8.17 193 LEU A CA 1
ATOM 1588 C C . LEU A 1 201 ? 1.840 22.540 63.824 1.00 9.47 193 LEU A C 1
ATOM 1589 O O . LEU A 1 201 ? 2.311 23.238 62.924 1.00 10.30 193 LEU A O 1
ATOM 1594 N N . GLN A 1 202 ? 1.446 21.285 63.622 1.00 10.65 194 GLN A N 1
ATOM 1595 C CA . GLN A 1 202 ? 1.424 20.734 62.266 1.00 9.62 194 GLN A CA 1
ATOM 1596 C C . GLN A 1 202 ? 0.400 21.451 61.402 1.00 12.74 194 GLN A C 1
ATOM 1597 O O . GLN A 1 202 ? 0.634 21.723 60.234 1.00 11.17 194 GLN A O 1
ATOM 1603 N N . ASP A 1 203 ? -0.767 21.741 61.965 1.00 9.04 195 ASP A N 1
ATOM 1604 C CA . ASP A 1 203 ? -1.775 22.448 61.180 1.00 8.36 195 ASP A CA 1
ATOM 1605 C C . ASP A 1 203 ? -1.298 23.857 60.868 1.00 10.19 195 ASP A C 1
ATOM 1606 O O . ASP A 1 203 ? -1.541 24.366 59.771 1.00 10.48 195 ASP A O 1
ATOM 1611 N N . LYS A 1 204 ? -0.599 24.481 61.819 1.00 9.36 196 LYS A N 1
ATOM 1612 C CA . LYS A 1 204 ? -0.071 25.808 61.557 1.00 9.93 196 LYS A CA 1
ATOM 1613 C C . LYS A 1 204 ? 1.104 25.790 60.565 1.00 13.15 196 LYS A C 1
ATOM 1614 O O . LYS A 1 204 ? 1.377 26.791 59.917 1.00 12.83 196 LYS A O 1
ATOM 1620 N N . TYR A 1 205 ? 1.762 24.636 60.427 1.00 10.53 197 TYR A N 1
ATOM 1621 C CA . TYR A 1 205 ? 2.720 24.422 59.341 1.00 10.40 197 TYR A CA 1
ATOM 1622 C C . TYR A 1 205 ? 2.018 24.544 57.982 1.00 11.89 197 TYR A C 1
ATOM 1623 O O . TYR A 1 205 ? 2.513 25.219 57.075 1.00 10.94 197 TYR A O 1
ATOM 1632 N N . ASP A 1 206 ? 0.864 23.893 57.845 1.00 9.01 198 ASP A N 1
ATOM 1633 C CA . ASP A 1 206 ? 0.090 23.952 56.602 1.00 9.60 198 ASP A CA 1
ATOM 1634 C C . ASP A 1 206 ? -0.333 25.379 56.358 1.00 10.94 198 ASP A C 1
ATOM 1635 O O . ASP A 1 206 ? -0.265 25.874 55.242 1.00 11.03 198 ASP A O 1
ATOM 1640 N N . ILE A 1 207 ? -0.794 26.042 57.412 1.00 10.27 199 ILE A N 1
ATOM 1641 C CA . ILE A 1 207 ? -1.284 27.408 57.269 1.00 11.99 199 ILE A CA 1
ATOM 1642 C C . ILE A 1 207 ? -0.159 28.338 56.807 1.00 11.75 199 ILE A C 1
ATOM 1643 O O . ILE A 1 207 ? -0.323 29.107 55.843 1.00 11.00 199 ILE A O 1
ATOM 1648 N N . TYR A 1 208 ? 0.978 28.259 57.484 1.00 9.37 200 TYR A N 1
ATOM 1649 C CA . TYR A 1 208 ? 2.163 29.035 57.120 1.00 10.96 200 TYR A CA 1
ATOM 1650 C C . TYR A 1 208 ? 2.618 28.746 55.700 1.00 11.13 200 TYR A C 1
ATOM 1651 O O . TYR A 1 208 ? 2.851 29.660 54.889 1.00 11.19 200 TYR A O 1
ATOM 1660 N N . SER A 1 209 ? 2.761 27.469 55.379 1.00 11.08 201 SER A N 1
ATOM 1661 C CA . SER A 1 209 ? 3.268 27.097 54.064 1.00 10.24 201 SER A CA 1
ATOM 1662 C C . SER A 1 209 ? 2.347 27.519 52.926 1.00 13.45 201 SER A C 1
ATOM 1663 O O . SER A 1 209 ? 2.818 27.942 51.868 1.00 13.91 201 SER A O 1
ATOM 1666 N N . ALA A 1 210 ? 1.044 27.399 53.124 1.00 10.85 202 ALA A N 1
ATOM 1667 C CA . ALA A 1 210 ? 0.090 27.876 52.126 1.00 13.70 202 ALA A CA 1
ATOM 1668 C C . ALA A 1 210 ? 0.165 29.404 51.979 1.00 15.14 202 ALA A C 1
ATOM 1669 O O . ALA A 1 210 ? 0.069 29.921 50.866 1.00 17.91 202 ALA A O 1
ATOM 1671 N N . GLU A 1 211 ? 0.344 30.113 53.097 1.00 15.18 203 GLU A N 1
ATOM 1672 C CA . GLU A 1 211 ? 0.491 31.581 53.071 1.00 19.48 203 GLU A CA 1
ATOM 1673 C C . GLU A 1 211 ? 1.691 32.025 52.235 1.00 16.77 203 GLU A C 1
ATOM 1674 O O . GLU A 1 211 ? 1.596 33.008 51.491 1.00 18.16 203 GLU A O 1
ATOM 1680 N N . ARG A 1 212 ? 2.819 31.323 52.393 1.00 13.53 204 ARG A N 1
ATOM 1681 C CA . ARG A 1 212 ? 4.093 31.665 51.728 1.00 12.91 204 ARG A CA 1
ATOM 1682 C C . ARG A 1 212 ? 4.285 30.981 50.375 1.00 21.81 204 ARG A C 1
ATOM 1683 O O . ARG A 1 212 ? 5.306 31.200 49.712 1.00 20.61 204 ARG A O 1
ATOM 1691 N N . ASP A 1 213 ? 3.319 30.153 49.987 1.00 18.13 205 ASP A N 1
ATOM 1692 C CA . ASP A 1 213 ? 3.364 29.368 48.753 1.00 15.52 205 ASP A CA 1
ATOM 1693 C C . ASP A 1 213 ? 4.070 30.074 47.601 1.00 16.63 205 ASP A C 1
ATOM 1694 O O . ASP A 1 213 ? 3.575 31.083 47.100 1.00 23.41 205 ASP A O 1
ATOM 1699 N N . PRO A 1 214 ? 5.239 29.558 47.192 1.00 17.81 206 PRO A N 1
ATOM 1700 C CA . PRO A 1 214 ? 5.930 30.130 46.034 1.00 17.74 206 PRO A CA 1
ATOM 1701 C C . PRO A 1 214 ? 5.530 29.454 44.719 1.00 23.86 206 PRO A C 1
ATOM 1702 O O . PRO A 1 214 ? 6.058 29.842 43.679 1.00 22.19 206 PRO A O 1
ATOM 1706 N N . ALA A 1 215 ? 4.628 28.474 44.760 1.00 20.18 207 ALA A N 1
ATOM 1707 C CA . ALA A 1 215 ? 4.381 27.623 43.589 1.00 20.56 207 ALA A CA 1
ATOM 1708 C C . ALA A 1 215 ? 3.083 27.900 42.830 1.00 26.34 207 ALA A C 1
ATOM 1709 O O . ALA A 1 215 ? 2.880 27.361 41.744 1.00 21.89 207 ALA A O 1
ATOM 1711 N N . HIS A 1 216 ? 2.206 28.728 43.391 1.00 27.83 208 HIS A N 1
ATOM 1712 C CA . HIS A 1 216 ? 0.902 28.979 42.775 1.00 31.32 208 HIS A CA 1
ATOM 1713 C C . HIS A 1 216 ? 1.008 29.400 41.309 1.00 30.66 208 HIS A C 1
ATOM 1714 O O . HIS A 1 216 ? 0.194 28.992 40.478 1.00 31.48 208 HIS A O 1
ATOM 1721 N N . GLY A 1 217 ? 2.012 30.209 40.997 1.00 25.96 209 GLY A N 1
ATOM 1722 C CA . GLY A 1 217 ? 2.223 30.660 39.632 1.00 31.77 209 GLY A CA 1
ATOM 1723 C C . GLY A 1 217 ? 2.519 29.507 38.688 1.00 29.01 209 GLY A C 1
ATOM 1724 O O . GLY A 1 217 ? 1.952 29.420 37.597 1.00 28.43 209 GLY A O 1
ATOM 1725 N N . LEU A 1 218 ? 3.416 28.621 39.114 1.00 24.47 210 LEU A N 1
ATOM 1726 C CA . LEU A 1 218 ? 3.792 27.457 38.322 1.00 25.57 210 LEU A CA 1
ATOM 1727 C C . LEU A 1 218 ? 2.599 26.525 38.149 1.00 26.68 210 LEU A C 1
ATOM 1728 O O . LEU A 1 218 ? 2.304 26.079 37.037 1.00 24.62 210 LEU A O 1
ATOM 1733 N N . PHE A 1 219 ? 1.901 26.239 39.247 1.00 23.29 211 PHE A N 1
ATOM 1734 C CA . PHE A 1 219 ? 0.720 25.387 39.188 1.00 19.11 211 PHE A CA 1
ATOM 1735 C C . PHE A 1 219 ? -0.345 25.965 38.265 1.00 27.73 211 PHE A C 1
ATOM 1736 O O . PHE A 1 219 ? -0.882 25.263 37.414 1.00 24.65 211 PHE A O 1
ATOM 1744 N N . THR A 1 220 ? -0.654 27.245 38.445 1.00 30.33 212 THR A N 1
ATOM 1745 C CA . THR A 1 220 ? -1.705 27.884 37.660 1.00 29.64 212 THR A CA 1
ATOM 1746 C C . THR A 1 220 ? -1.379 27.831 36.172 1.00 28.11 212 THR A C 1
ATOM 1747 O O . THR A 1 220 ? -2.252 27.558 35.351 1.00 31.13 212 THR A O 1
ATOM 1751 N N . SER A 1 221 ? -0.116 28.075 35.838 1.00 25.91 213 SER A N 1
ATOM 1752 C CA . SER A 1 221 ? 0.334 28.055 34.449 1.00 24.71 213 SER A CA 1
ATOM 1753 C C . SER A 1 221 ? 0.064 26.698 33.794 1.00 34.21 213 SER A C 1
ATOM 1754 O O . SER A 1 221 ? -0.499 26.625 32.698 1.00 28.70 213 SER A O 1
ATOM 1757 N N . HIS A 1 222 ? 0.452 25.627 34.477 1.00 27.19 214 HIS A N 1
ATOM 1758 C CA . HIS A 1 222 ? 0.303 24.273 33.954 1.00 31.10 214 HIS A CA 1
ATOM 1759 C C . HIS A 1 222 ? -1.128 23.740 34.024 1.00 27.47 214 HIS A C 1
ATOM 1760 O O . HIS A 1 222 ? -1.596 23.092 33.086 1.00 25.35 214 HIS A O 1
ATOM 1767 N N . PHE A 1 223 ? -1.825 24.004 35.129 1.00 22.65 215 PHE A N 1
ATOM 1768 C CA . PHE A 1 223 ? -3.050 23.269 35.435 1.00 20.45 215 PHE A CA 1
ATOM 1769 C C . PHE A 1 223 ? -4.298 24.119 35.671 1.00 19.84 215 PHE A C 1
ATOM 1770 O O . PHE A 1 223 ? -5.394 23.586 35.874 1.00 21.67 215 PHE A O 1
ATOM 1778 N N . GLY A 1 224 ? -4.137 25.434 35.661 1.00 22.48 216 GLY A N 1
ATOM 1779 C CA . GLY A 1 224 ? -5.268 26.318 35.866 1.00 25.18 216 GLY A CA 1
ATOM 1780 C C . GLY A 1 224 ? -5.486 26.706 37.310 1.00 26.32 216 GLY A C 1
ATOM 1781 O O . GLY A 1 224 ? -5.115 25.970 38.223 1.00 23.03 216 GLY A O 1
ATOM 1782 N N . LYS A 1 225 ? -6.116 27.858 37.509 1.00 25.39 217 LYS A N 1
ATOM 1783 C CA . LYS A 1 225 ? -6.342 28.431 38.828 1.00 25.52 217 LYS A CA 1
ATOM 1784 C C . LYS A 1 225 ? -7.152 27.526 39.760 1.00 22.17 217 LYS A C 1
ATOM 1785 O O . LYS A 1 225 ? -6.795 27.352 40.926 1.00 22.42 217 LYS A O 1
ATOM 1791 N N . ASP A 1 226 ? -8.245 26.958 39.257 1.00 20.88 218 ASP A N 1
ATOM 1792 C CA . ASP A 1 226 ? -9.143 26.191 40.123 1.00 23.51 218 ASP A CA 1
ATOM 1793 C C . ASP A 1 226 ? -8.487 24.924 40.649 1.00 18.00 218 ASP A C 1
ATOM 1794 O O . ASP A 1 226 ? -8.528 24.648 41.851 1.00 20.07 218 ASP A O 1
ATOM 1799 N N . TRP A 1 227 ? -7.897 24.142 39.752 1.00 19.76 219 TRP A N 1
ATOM 1800 C CA . TRP A 1 227 ? -7.225 22.923 40.181 1.00 17.32 219 TRP A CA 1
ATOM 1801 C C . TRP A 1 227 ? -6.083 23.252 41.139 1.00 21.12 219 TRP A C 1
ATOM 1802 O O . TRP A 1 227 ? -5.940 22.620 42.184 1.00 16.09 219 TRP A O 1
ATOM 1813 N N . SER A 1 228 ? -5.275 24.242 40.783 1.00 19.50 220 SER A N 1
ATOM 1814 C CA . SER A 1 228 ? -4.156 24.640 41.630 1.00 18.48 220 SER A CA 1
ATOM 1815 C C . SER A 1 228 ? -4.587 24.953 43.062 1.00 19.96 220 SER A C 1
ATOM 1816 O O . SER A 1 228 ? -3.918 24.551 44.014 1.00 17.34 220 SER A O 1
ATOM 1819 N N . ASN A 1 229 ? -5.712 25.652 43.213 1.00 17.65 221 ASN A N 1
ATOM 1820 C CA . ASN A 1 229 ? -6.212 26.024 44.532 1.00 20.99 221 ASN A CA 1
ATOM 1821 C C . ASN A 1 229 ? -6.731 24.833 45.326 1.00 19.76 221 ASN A C 1
ATOM 1822 O O . ASN A 1 229 ? -6.485 24.740 46.530 1.00 18.32 221 ASN A O 1
ATOM 1827 N N . ARG A 1 230 ? -7.447 23.934 44.652 1.00 15.15 222 ARG A N 1
ATOM 1828 C CA . ARG A 1 230 ? -7.869 22.679 45.262 1.00 17.05 222 ARG A CA 1
ATOM 1829 C C . ARG A 1 230 ? -6.642 21.918 45.732 1.00 19.09 222 ARG A C 1
ATOM 1830 O O . ARG A 1 230 ? -6.590 21.443 46.856 1.00 17.74 222 ARG A O 1
ATOM 1838 N N . PHE A 1 231 ? -5.667 21.774 44.841 1.00 15.83 223 PHE A N 1
ATOM 1839 C CA . PHE A 1 231 ? -4.465 21.015 45.165 1.00 14.56 223 PHE A CA 1
ATOM 1840 C C . PHE A 1 231 ? -3.759 21.604 46.389 1.00 16.60 223 PHE A C 1
ATOM 1841 O O . PHE A 1 231 ? -3.395 20.875 47.315 1.00 14.22 223 PHE A O 1
ATOM 1849 N N . LEU A 1 232 ? -3.574 22.920 46.397 1.00 15.87 224 LEU A N 1
ATOM 1850 C CA . LEU A 1 232 ? -2.927 23.603 47.519 1.00 19.15 224 LEU A CA 1
ATOM 1851 C C . LEU A 1 232 ? -3.650 23.389 48.845 1.00 17.63 224 LEU A C 1
ATOM 1852 O O . LEU A 1 232 ? -3.032 23.052 49.850 1.00 18.18 224 LEU A O 1
ATOM 1857 N N . HIS A 1 233 ? -4.960 23.594 48.853 1.00 16.72 225 HIS A N 1
ATOM 1858 C CA . HIS A 1 233 ? -5.691 23.608 50.114 1.00 19.75 225 HIS A CA 1
ATOM 1859 C C . HIS A 1 233 ? -6.292 22.271 50.535 1.00 17.20 225 HIS A C 1
ATOM 1860 O O . HIS A 1 233 ? -6.585 22.083 51.718 1.00 19.72 225 HIS A O 1
ATOM 1867 N N . GLU A 1 234 ? -6.489 21.351 49.592 1.00 16.33 226 GLU A N 1
ATOM 1868 C CA . GLU A 1 234 ? -7.035 20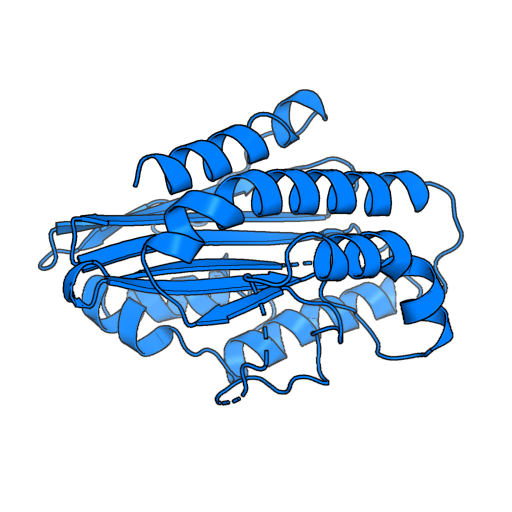.029 49.935 1.00 16.68 226 GLU A CA 1
ATOM 1869 C C . GLU A 1 234 ? -5.973 18.939 50.063 1.00 16.95 226 GLU A C 1
ATOM 1870 O O . GLU A 1 234 ? -6.175 17.949 50.761 1.00 19.43 226 GLU A O 1
ATOM 1876 N N . PHE A 1 235 ? -4.859 19.093 49.354 1.00 15.32 227 PHE A N 1
ATOM 1877 C CA . PHE A 1 235 ? -3.845 18.039 49.341 1.00 12.56 227 PHE A CA 1
ATOM 1878 C C . PHE A 1 235 ? -2.521 18.513 49.945 1.00 13.12 227 PHE A C 1
ATOM 1879 O O . PHE A 1 235 ? -1.998 17.902 50.878 1.00 12.23 227 PHE A O 1
ATOM 1887 N N . LEU A 1 236 ? -1.979 19.613 49.440 1.00 12.72 228 LEU A N 1
ATOM 1888 C CA . LEU A 1 236 ? -0.663 20.058 49.914 1.00 12.70 228 LEU A CA 1
ATOM 1889 C C . LEU A 1 236 ? -0.690 20.491 51.372 1.00 13.44 228 LEU A C 1
ATOM 1890 O O . LEU A 1 236 ? 0.128 20.067 52.186 1.00 13.65 228 LEU A O 1
ATOM 1895 N N . PHE A 1 237 ? -1.630 21.373 51.681 1.00 13.14 229 PHE A N 1
ATOM 1896 C CA . PHE A 1 237 ? -1.651 22.007 52.995 1.00 15.19 229 PHE A CA 1
ATOM 1897 C C . PHE A 1 237 ? -3.090 22.004 53.481 1.00 15.86 229 PHE A C 1
ATOM 1898 O O . PHE A 1 237 ? -3.761 23.039 53.528 1.00 14.98 229 PHE A O 1
ATOM 1906 N N . PRO A 1 238 ? -3.586 20.805 53.830 1.00 15.42 230 PRO A N 1
ATOM 1907 C CA . PRO A 1 238 ? -5.012 20.598 54.103 1.00 14.59 230 PRO A CA 1
ATOM 1908 C C . PRO A 1 238 ? -5.571 21.389 55.289 1.00 14.70 230 PRO A C 1
ATOM 1909 O O . PRO A 1 238 ? -6.772 21.646 55.301 1.00 18.80 230 PRO A O 1
ATOM 1913 N N . ALA A 1 239 ? -4.735 21.785 56.245 1.00 14.30 231 ALA A N 1
ATOM 1914 C CA . ALA A 1 239 ? -5.228 22.604 57.354 1.00 16.19 231 ALA A CA 1
ATOM 1915 C C . ALA A 1 239 ? -5.363 24.074 56.972 1.00 20.72 231 ALA A C 1
ATOM 1916 O O . ALA A 1 239 ? -5.887 24.876 57.754 1.00 20.57 231 ALA A O 1
ATOM 1918 N N . SER A 1 240 ? -4.906 24.427 55.768 1.00 13.77 232 SER A N 1
ATOM 1919 C CA . SER A 1 240 ? -5.055 25.796 55.262 1.00 14.78 232 SER A CA 1
ATOM 1920 C C . SER A 1 240 ? -6.378 25.951 54.525 1.00 25.33 232 SER A C 1
ATOM 1921 O O . SER A 1 240 ? -6.933 24.977 54.013 1.00 26.57 232 SER A O 1
ATOM 1924 N N . SER A 1 241 ? -6.854 27.188 54.437 1.00 28.38 233 SER A N 1
ATOM 1925 C CA . SER A 1 241 ? -8.046 27.502 53.657 1.00 31.05 233 SER A CA 1
ATOM 1926 C C . SER A 1 241 ? -7.772 28.654 52.699 1.00 30.41 233 SER A C 1
ATOM 1927 O O . SER A 1 241 ? -6.906 29.497 52.959 1.00 40.01 233 SER A O 1
#

Foldseek 3Di:
DVLLVVLVVVVVVVQVVQPKDWDDADPPQQWFAFPPQSKIKGKTWIDGPQFPTKMWMWIPRDLQKTWTWIWTHGQLQFQWFIIWTWMAGNVVQKIWTKAFRFHLADDPVNCVLQCPQLQVLLVVQVQQPDDPQADCRHRGDPRMRTDTGGDCCVPPRVSVSSVSSVVSVVVSSVVRPPPGDPDGSVVSVVSLLVVLQRCLRSPPCQVVCCVRGNNPSSVCCSCVPVRVSHD

Nearest PDB structures (foldseek):
  2x9o-assembly1_A  TM=1.004E+00  e=2.290E-50  Synechococcus sp. WH 8020
  6qx6-assembly2_B  TM=8.912E-01  e=1.486E-18  Guillardia theta CCMP2712
  6kmd-assembly1_A  TM=8.683E-01  e=9.089E-14  Solanum lycopersicum
  2g18-assembly1_A  TM=7.475E-01  e=5.000E-13  Anabaena sp.
  4eoc-assembly1_A  TM=8.126E-01  e=7.286E-12  Synechocystis sp. PCC 6803 substr. Kazusa

Secondary structure (DSSP, 8-state):
-HHHHHHHHHHHHHHHHTT-EEEPPPTTSSEEE-TTT--EEEEEEEE-TTEEEEEEEEEEETTTEEEEEEEEEE-TT------EEEEEEGGGTEEEEEE----S---HHHHHHH-HHHHHHHHH-TT------S-TTSS--TT-EEEEE-HHIIIIIHHHHHHHHHHHHHHHHHHHTTSPPSS-HHHHHHHHHHHHHHHHHH-S-HHHHHHHH-HHHHHHIIIIIISTT--

Sequence (231 aa):
EFIFDSFLNELHSSDITKRGGSPLPLPEGLEEECRSSKSSSVIQSWLWDVPGFRRWRVTRLDAGDSLQVFNSVAYPDYNYDHPLGVDLLWFGARQKLVAVLDFQPLVQDKDYLDRYFSGLKELNQRFPDLEETRSFDPNQYFSSWLLFCRGGAEQADLSLPKAFSAFLKAYWDLHDNAKSIPSTIPPEEVKNLQDKYDIYSAERDPAHGLFTSHFGKDWSNRFLHEFLFPASS